Protein AF-X1BFD4-F1 (afdb_monomer_lite)

Organism: NCBI:txid412755

Structure (mmCIF, N/CA/C/O backbone):
data_AF-X1BFD4-F1
#
_entry.id   AF-X1BFD4-F1
#
loop_
_atom_site.group_PDB
_atom_site.id
_atom_site.type_symbol
_atom_site.label_atom_id
_atom_site.label_alt_id
_atom_site.label_comp_id
_atom_site.label_asym_id
_atom_site.label_entity_id
_atom_site.label_seq_id
_atom_site.pdbx_PDB_ins_code
_atom_site.Cartn_x
_atom_site.Cartn_y
_atom_site.Cartn_z
_atom_site.occupancy
_atom_site.B_iso_or_equiv
_atom_site.auth_seq_id
_atom_site.auth_comp_id
_atom_site.auth_asym_id
_atom_site.auth_atom_id
_atom_site.pdbx_PDB_model_num
ATOM 1 N N . MET A 1 1 ? -6.712 10.534 22.206 1.00 83.62 1 MET A N 1
ATOM 2 C CA . MET A 1 1 ? -7.809 10.630 21.207 1.00 83.62 1 MET A CA 1
ATOM 3 C C . MET A 1 1 ? -8.255 9.207 20.891 1.00 83.62 1 MET A C 1
ATOM 5 O O . MET A 1 1 ? -7.412 8.333 21.019 1.00 83.62 1 MET A O 1
ATOM 9 N N . LYS A 1 2 ? -9.523 8.942 20.546 1.00 86.62 2 LYS A N 1
ATOM 10 C CA . LYS A 1 2 ? -10.027 7.572 20.322 1.00 86.62 2 LYS A CA 1
ATOM 11 C C . LYS A 1 2 ? -10.731 7.451 18.972 1.00 86.62 2 LYS A C 1
ATOM 13 O O . LYS A 1 2 ? -11.550 8.309 18.640 1.00 86.62 2 LYS A O 1
ATOM 18 N N . ALA A 1 3 ? -10.421 6.400 18.222 1.00 85.88 3 ALA A N 1
ATOM 19 C CA . ALA A 1 3 ? -11.087 6.056 16.976 1.00 85.88 3 ALA A CA 1
ATOM 20 C C . ALA A 1 3 ? -12.475 5.460 17.249 1.00 85.88 3 ALA A C 1
ATOM 22 O O . ALA A 1 3 ? -12.662 4.669 18.175 1.00 85.88 3 ALA A O 1
ATOM 23 N N . ARG A 1 4 ? -13.469 5.831 16.431 1.00 86.12 4 ARG A N 1
ATOM 24 C CA . ARG A 1 4 ? -14.829 5.264 16.522 1.00 86.12 4 ARG A CA 1
ATOM 25 C C . ARG A 1 4 ? -14.885 3.778 16.165 1.00 86.12 4 ARG A C 1
ATOM 27 O O . ARG A 1 4 ? -15.787 3.085 16.621 1.00 86.12 4 ARG A O 1
ATOM 34 N N . ARG A 1 5 ? -13.946 3.323 15.337 1.00 85.94 5 ARG A N 1
ATOM 35 C CA . ARG A 1 5 ? -13.800 1.943 14.875 1.00 85.94 5 ARG A CA 1
ATOM 36 C C . ARG A 1 5 ? -12.364 1.486 15.072 1.00 85.94 5 ARG A C 1
ATOM 38 O O . ARG A 1 5 ? -11.446 2.306 14.980 1.00 85.94 5 ARG A O 1
ATOM 45 N N . LYS A 1 6 ? -12.167 0.189 15.295 1.00 91.56 6 LYS A N 1
ATOM 46 C CA . LYS A 1 6 ? -10.833 -0.403 15.333 1.00 91.56 6 LYS A CA 1
ATOM 47 C C . LYS A 1 6 ? -10.228 -0.297 13.933 1.00 91.56 6 LYS A C 1
ATOM 49 O O . LYS A 1 6 ? -10.735 -0.911 13.001 1.00 91.56 6 LYS A O 1
ATOM 54 N N . THR A 1 7 ? -9.191 0.516 13.774 1.00 91.00 7 THR A N 1
ATOM 55 C CA . THR A 1 7 ? -8.667 0.915 12.461 1.00 91.00 7 THR A CA 1
ATOM 56 C C . THR A 1 7 ? -7.265 0.361 12.262 1.00 91.00 7 THR A C 1
ATOM 58 O O . THR A 1 7 ? -6.377 0.666 13.048 1.00 91.00 7 THR A O 1
ATOM 61 N N . GLY A 1 8 ? -7.054 -0.437 11.218 1.00 92.00 8 GLY A N 1
ATOM 62 C CA . GLY A 1 8 ? -5.726 -0.894 10.813 1.00 92.00 8 GLY A CA 1
ATOM 63 C C . GLY A 1 8 ? -4.960 0.196 10.067 1.00 92.00 8 GLY A C 1
ATOM 64 O O . GLY A 1 8 ? -5.541 0.912 9.253 1.00 92.00 8 GLY A O 1
ATOM 65 N N . LEU A 1 9 ? -3.661 0.314 10.313 1.00 91.25 9 LEU A N 1
ATOM 66 C CA . LEU A 1 9 ? -2.787 1.229 9.588 1.00 91.25 9 LEU A CA 1
ATOM 67 C C . LEU A 1 9 ? -1.511 0.510 9.167 1.00 91.25 9 LEU A C 1
ATOM 69 O O . LEU A 1 9 ? -0.736 0.081 10.016 1.00 91.25 9 LEU A O 1
ATOM 73 N N . VAL A 1 10 ? -1.271 0.440 7.860 1.00 91.38 10 VAL A N 1
ATOM 74 C CA . VAL A 1 10 ? 0.077 0.224 7.328 1.00 91.38 10 VAL A CA 1
ATOM 75 C C . VAL A 1 10 ? 0.674 1.587 7.014 1.00 91.38 10 VAL A C 1
ATOM 77 O O . VAL A 1 10 ? 0.090 2.366 6.257 1.00 91.38 10 VAL A O 1
ATOM 80 N N . PHE A 1 11 ? 1.845 1.857 7.580 1.00 86.88 11 PHE A N 1
ATOM 81 C CA . PHE A 1 11 ? 2.632 3.052 7.308 1.00 86.88 11 PHE A CA 1
ATOM 82 C C . PHE A 1 11 ? 3.996 2.634 6.758 1.00 86.88 11 PHE A C 1
ATOM 84 O O . PHE A 1 11 ? 4.836 2.122 7.493 1.00 86.88 11 PHE A O 1
ATOM 91 N N . PHE A 1 12 ? 4.207 2.829 5.456 1.00 81.94 12 PHE A N 1
ATOM 92 C CA . PHE A 1 12 ? 5.461 2.487 4.789 1.00 81.94 12 PHE A CA 1
ATOM 93 C C . PHE A 1 12 ? 5.973 3.654 3.930 1.00 81.94 12 PHE A C 1
ATOM 95 O O . PHE A 1 12 ? 5.604 3.785 2.754 1.00 81.94 12 PHE A O 1
ATOM 102 N N . PRO A 1 13 ? 6.830 4.516 4.503 1.00 70.12 13 PRO A N 1
ATOM 103 C CA . PRO A 1 13 ? 7.539 5.533 3.747 1.00 70.12 13 PRO A CA 1
ATOM 104 C C . PRO A 1 13 ? 8.768 4.913 3.061 1.00 70.12 13 PRO A C 1
ATOM 106 O O . PRO A 1 13 ? 9.794 4.666 3.688 1.00 70.12 13 PRO A O 1
ATOM 109 N N . ALA A 1 14 ? 8.674 4.669 1.755 1.00 70.12 14 ALA A N 1
ATOM 110 C CA . ALA A 1 14 ? 9.811 4.245 0.939 1.00 70.12 14 ALA A CA 1
ATOM 111 C C . ALA A 1 14 ? 10.772 5.415 0.659 1.00 70.12 14 ALA A C 1
ATOM 113 O O . ALA A 1 14 ? 10.680 6.061 -0.388 1.00 70.12 14 ALA A O 1
ATOM 114 N N . PHE A 1 15 ? 11.663 5.717 1.607 1.00 63.53 15 PHE A N 1
ATOM 115 C CA . PHE A 1 15 ? 12.671 6.783 1.477 1.00 63.53 15 PHE A CA 1
ATOM 116 C C . PHE A 1 15 ? 13.691 6.515 0.363 1.00 63.53 15 PHE A C 1
ATOM 118 O O . PHE A 1 15 ? 14.225 7.442 -0.237 1.00 63.53 15 PHE A O 1
ATOM 125 N N . ASP A 1 16 ? 13.906 5.242 0.043 1.00 60.62 16 ASP A N 1
ATOM 126 C CA . ASP A 1 16 ? 14.811 4.761 -0.997 1.00 60.62 16 ASP A CA 1
ATOM 127 C C . ASP A 1 16 ? 14.269 4.947 -2.423 1.00 60.62 16 ASP A C 1
ATOM 129 O O . ASP A 1 16 ? 15.019 4.842 -3.397 1.00 60.62 16 ASP A O 1
ATOM 133 N N . TRP A 1 17 ? 12.974 5.238 -2.579 1.00 63.66 17 TRP A N 1
ATOM 134 C CA . TRP A 1 17 ? 12.374 5.423 -3.893 1.00 63.66 17 TRP A CA 1
ATOM 135 C C . TRP A 1 17 ? 12.377 6.895 -4.312 1.00 63.66 17 TRP A C 1
ATOM 137 O O . TRP A 1 17 ? 11.540 7.691 -3.878 1.00 63.66 17 TRP A O 1
ATOM 147 N N . ALA A 1 18 ? 13.283 7.236 -5.231 1.00 62.31 18 ALA A N 1
ATOM 148 C CA . ALA A 1 18 ? 13.336 8.519 -5.922 1.00 62.31 18 ALA A CA 1
ATOM 149 C C . ALA A 1 18 ? 13.410 8.299 -7.439 1.00 62.31 18 ALA A C 1
ATOM 151 O O . ALA A 1 18 ? 14.216 7.510 -7.928 1.00 62.31 18 ALA A O 1
ATOM 152 N N . ILE A 1 19 ? 12.572 9.010 -8.200 1.00 62.75 19 ILE A N 1
ATOM 153 C CA . ILE A 1 19 ? 12.557 8.905 -9.671 1.00 62.75 19 ILE A CA 1
ATOM 154 C C . ILE A 1 19 ? 13.791 9.599 -10.276 1.00 62.75 19 ILE A C 1
ATOM 156 O O . ILE A 1 19 ? 14.414 9.068 -11.192 1.00 62.75 19 ILE A O 1
ATOM 160 N N . SER A 1 20 ? 14.145 10.782 -9.764 1.00 63.50 20 SER A N 1
ATOM 161 C CA . SER A 1 20 ? 15.391 11.505 -10.060 1.00 63.50 20 SER A CA 1
ATOM 162 C C . SER A 1 20 ? 15.624 12.611 -9.022 1.00 63.50 20 SER A C 1
ATOM 164 O O . SER A 1 20 ? 14.673 13.058 -8.385 1.00 63.50 20 SER A O 1
ATOM 166 N N . GLU A 1 21 ? 16.855 13.118 -8.892 1.00 63.31 21 GLU A N 1
ATOM 167 C CA . GLU A 1 21 ? 17.232 14.125 -7.873 1.00 63.31 21 GLU A CA 1
ATOM 168 C C . GLU A 1 21 ? 16.403 15.425 -7.923 1.00 63.31 21 GLU A C 1
ATOM 170 O O . GLU A 1 21 ? 16.146 16.048 -6.899 1.00 63.31 21 GLU A O 1
ATOM 175 N N . THR A 1 22 ? 15.949 15.844 -9.107 1.00 70.00 22 THR A N 1
ATOM 176 C CA . THR A 1 22 ? 15.154 17.073 -9.300 1.00 70.00 22 THR A CA 1
ATOM 177 C C . THR A 1 22 ? 13.643 16.830 -9.368 1.00 70.00 22 THR A C 1
ATOM 179 O O . THR A 1 22 ? 12.875 17.745 -9.677 1.00 70.00 22 THR A O 1
ATOM 182 N N . HIS A 1 23 ? 13.193 15.599 -9.121 1.00 68.31 23 HIS A N 1
ATOM 183 C CA . HIS A 1 23 ? 11.798 15.215 -9.290 1.00 68.31 23 HIS A CA 1
ATOM 184 C C . HIS A 1 23 ? 10.915 15.753 -8.136 1.00 68.31 23 HIS A C 1
ATOM 186 O O . HIS A 1 23 ? 11.324 15.708 -6.979 1.00 68.31 23 HIS A O 1
ATOM 192 N N . PRO A 1 24 ? 9.679 16.240 -8.387 1.00 65.00 24 PRO A N 1
ATOM 193 C CA . PRO A 1 24 ? 8.789 16.788 -7.340 1.00 65.00 24 PRO A CA 1
ATOM 194 C C . PRO A 1 24 ? 8.287 15.750 -6.318 1.00 65.00 24 PRO A C 1
ATOM 196 O O . PRO A 1 24 ? 7.704 16.086 -5.280 1.00 65.00 24 PRO A O 1
ATOM 199 N N . GLU A 1 25 ? 8.474 14.479 -6.642 1.00 63.38 25 GLU A N 1
ATOM 200 C CA . GLU A 1 25 ? 8.221 13.321 -5.797 1.00 63.38 25 GLU A CA 1
ATOM 201 C C . GLU A 1 25 ? 9.577 12.930 -5.180 1.00 63.38 25 GLU A C 1
ATOM 203 O O . GLU A 1 25 ? 10.373 12.234 -5.806 1.00 63.38 25 GLU A O 1
ATOM 208 N N . ARG A 1 26 ? 9.876 13.534 -4.022 1.00 67.50 26 ARG A N 1
ATOM 209 C CA . ARG A 1 26 ? 11.194 13.555 -3.366 1.00 67.50 26 ARG A CA 1
ATOM 210 C C . ARG A 1 26 ? 11.110 13.043 -1.931 1.00 67.50 26 ARG A C 1
ATOM 212 O O . ARG A 1 26 ? 10.027 13.089 -1.335 1.00 67.50 26 ARG A O 1
ATOM 219 N N . GLU A 1 27 ? 12.228 12.578 -1.392 1.00 67.44 27 GLU A N 1
ATOM 220 C CA . GLU A 1 27 ? 12.336 11.990 -0.052 1.00 67.44 27 GLU A CA 1
ATOM 221 C C . GLU A 1 27 ? 11.886 12.965 1.046 1.00 67.44 27 GLU A C 1
ATOM 223 O O . GLU A 1 27 ? 11.164 12.597 1.969 1.00 67.44 27 GLU A O 1
ATOM 228 N N . GLU A 1 28 ? 12.190 14.254 0.902 1.00 67.62 28 GLU A N 1
ATOM 229 C CA . GLU A 1 28 ? 11.881 15.267 1.910 1.00 67.62 28 GLU A CA 1
ATOM 230 C C . GLU A 1 28 ? 10.374 15.399 2.136 1.00 67.62 28 GLU A C 1
ATOM 232 O O . GLU A 1 28 ? 9.931 15.646 3.253 1.00 67.62 28 GLU A O 1
ATOM 237 N N . ARG A 1 29 ? 9.551 15.171 1.101 1.00 65.88 29 ARG A N 1
ATOM 238 C CA . ARG A 1 29 ? 8.086 15.169 1.253 1.00 65.88 29 ARG A CA 1
ATOM 239 C C . ARG A 1 29 ? 7.590 14.009 2.124 1.00 65.88 29 ARG A C 1
ATOM 241 O O . ARG A 1 29 ? 6.544 14.160 2.756 1.00 65.88 29 ARG A O 1
ATOM 248 N N . LEU A 1 30 ? 8.312 12.886 2.168 1.00 65.75 30 LEU A N 1
ATOM 249 C CA . LEU A 1 30 ? 8.006 11.771 3.069 1.00 65.75 30 LEU A CA 1
ATOM 250 C C . LEU A 1 30 ? 8.410 12.073 4.492 1.00 65.75 30 LEU A C 1
ATOM 252 O O . LEU A 1 30 ? 7.623 11.783 5.385 1.00 65.75 30 LEU A O 1
ATOM 256 N N . LEU A 1 31 ? 9.590 12.662 4.689 1.00 69.00 31 LEU A N 1
ATOM 257 C CA . LEU A 1 31 ? 10.076 13.022 6.018 1.00 69.00 31 LEU A CA 1
ATOM 258 C C . LEU A 1 31 ? 9.080 13.958 6.705 1.00 69.00 31 LEU A C 1
ATOM 260 O O . LEU A 1 31 ? 8.621 13.644 7.794 1.00 69.00 31 LEU A O 1
ATOM 264 N N . TYR A 1 32 ? 8.576 14.978 5.998 1.00 69.75 32 TYR A N 1
ATOM 265 C CA . TYR A 1 32 ? 7.495 15.819 6.530 1.00 69.75 32 TYR A CA 1
ATOM 266 C C . TYR A 1 32 ? 6.232 15.029 6.899 1.00 69.75 32 TYR A C 1
ATOM 268 O O . TYR A 1 32 ? 5.551 15.386 7.855 1.00 69.75 32 TYR A O 1
ATOM 276 N N . THR A 1 33 ? 5.911 13.958 6.163 1.00 68.62 33 THR A N 1
ATOM 277 C CA . THR A 1 33 ? 4.742 13.112 6.463 1.00 68.62 33 THR A CA 1
ATOM 278 C C . THR A 1 33 ? 4.934 12.192 7.627 1.00 68.62 33 THR A C 1
ATOM 280 O O . THR A 1 33 ? 4.023 12.034 8.436 1.00 68.62 33 THR A O 1
ATOM 283 N N . GLN A 1 34 ? 6.118 11.633 7.753 1.00 76.94 34 GLN A N 1
ATOM 284 C CA . GLN A 1 34 ? 6.481 10.881 8.924 1.00 76.94 34 GLN A CA 1
ATOM 285 C C . GLN A 1 34 ? 6.480 11.777 10.163 1.00 76.94 34 GLN A C 1
ATOM 287 O O . GLN A 1 34 ? 5.748 11.483 11.106 1.00 76.94 34 GLN A O 1
ATOM 292 N N . ASP A 1 35 ? 7.195 12.899 10.115 1.00 77.06 35 ASP A N 1
ATOM 293 C CA . ASP A 1 35 ? 7.305 13.841 11.227 1.00 77.06 35 ASP A CA 1
ATOM 294 C C . ASP A 1 35 ? 5.926 14.308 11.684 1.00 77.06 35 ASP A C 1
ATOM 296 O O . ASP A 1 35 ? 5.595 14.191 12.855 1.00 77.06 35 ASP A O 1
ATOM 300 N N . GLN A 1 36 ? 5.056 14.722 10.763 1.00 74.19 36 GLN A N 1
ATOM 301 C CA . GLN A 1 36 ? 3.718 15.183 11.132 1.00 74.19 36 GLN A CA 1
ATOM 302 C C . GLN A 1 36 ? 2.795 14.060 11.632 1.00 74.19 36 GLN A C 1
ATOM 304 O O . GLN A 1 36 ? 1.951 14.321 12.485 1.00 74.19 36 GLN A O 1
ATOM 309 N N . VAL A 1 37 ? 2.927 12.817 11.148 1.00 78.19 37 VAL A N 1
ATOM 310 C CA . VAL A 1 37 ? 2.184 11.665 11.704 1.00 78.19 37 VAL A CA 1
ATOM 311 C C . VAL A 1 37 ? 2.588 11.413 13.159 1.00 78.19 37 VAL A C 1
ATOM 313 O O . VAL A 1 37 ? 1.712 11.166 13.996 1.00 78.19 37 VAL A O 1
ATOM 316 N N . PHE A 1 38 ? 3.885 11.520 13.461 1.00 81.19 38 PHE A N 1
ATOM 317 C CA . PHE A 1 38 ? 4.418 11.385 14.816 1.00 81.19 38 PHE A CA 1
ATOM 318 C C . PHE A 1 38 ? 4.048 12.579 15.707 1.00 81.19 38 PHE A C 1
ATOM 320 O O . PHE A 1 38 ? 3.507 12.382 16.792 1.00 81.19 38 PHE A O 1
ATOM 327 N N . GLU A 1 39 ? 4.269 13.812 15.251 1.00 83.00 39 GLU A N 1
ATOM 328 C CA . GLU A 1 39 ? 4.001 15.041 16.012 1.00 83.00 39 GLU A CA 1
ATOM 329 C C . GLU A 1 39 ? 2.516 15.212 16.359 1.00 83.00 39 GLU A C 1
ATOM 331 O O . GLU A 1 39 ? 2.175 15.655 17.455 1.00 83.00 39 GLU A O 1
ATOM 336 N N . GLU A 1 40 ? 1.610 14.828 15.456 1.00 81.12 40 GLU A N 1
ATOM 337 C CA . GLU A 1 40 ? 0.163 14.893 15.694 1.00 81.12 40 GLU A CA 1
ATOM 338 C C . GLU A 1 40 ? -0.367 13.757 16.585 1.00 81.12 40 GLU A C 1
ATOM 340 O O . GLU A 1 40 ? -1.573 13.739 16.885 1.00 81.12 40 GLU A O 1
ATOM 345 N N . GLY A 1 41 ? 0.499 12.814 16.983 1.00 83.88 41 GLY A N 1
ATOM 346 C CA . GLY A 1 41 ? 0.160 11.650 17.801 1.00 83.88 41 GLY A CA 1
ATOM 347 C C . GLY A 1 41 ? -0.863 10.742 17.124 1.00 83.88 41 GLY A C 1
ATOM 348 O O . GLY A 1 41 ? -1.779 10.244 17.780 1.00 83.88 41 GLY A O 1
ATOM 349 N N . ILE A 1 42 ? -0.784 10.583 15.795 1.00 83.69 42 ILE A N 1
ATOM 350 C CA . ILE A 1 42 ? -1.739 9.745 15.051 1.00 83.69 42 ILE A CA 1
ATOM 351 C C . ILE A 1 42 ? -1.608 8.286 15.488 1.00 83.69 42 ILE A C 1
ATOM 353 O O . ILE A 1 42 ? -2.625 7.626 15.690 1.00 83.69 42 ILE A O 1
ATOM 357 N N . LEU A 1 43 ? -0.375 7.812 15.681 1.00 84.88 43 LEU A N 1
ATOM 358 C CA . LEU A 1 43 ? -0.102 6.443 16.127 1.00 84.88 43 LEU A CA 1
ATOM 359 C C . LEU A 1 43 ? -0.593 6.181 17.564 1.00 84.88 43 LEU A C 1
ATOM 361 O O . LEU A 1 43 ? -0.930 5.053 17.905 1.00 84.88 43 LEU A O 1
ATOM 365 N N . ASP A 1 44 ? -0.760 7.236 18.368 1.00 88.56 44 ASP A N 1
ATOM 366 C CA . ASP A 1 44 ? -1.253 7.162 19.750 1.00 88.56 44 ASP A CA 1
ATOM 367 C C . ASP A 1 44 ? -2.793 7.187 19.862 1.00 88.56 44 ASP A C 1
ATOM 369 O O . ASP A 1 44 ? -3.354 7.261 20.964 1.00 88.56 44 ASP A O 1
ATOM 373 N N . ILE A 1 45 ? -3.523 7.182 18.740 1.00 88.88 45 ILE A N 1
ATOM 374 C CA . ILE A 1 45 ? -4.990 7.158 18.754 1.00 88.88 45 ILE A CA 1
ATOM 375 C C . ILE A 1 45 ? -5.473 5.795 19.273 1.00 88.88 45 ILE A C 1
ATOM 377 O O . ILE A 1 45 ? -5.260 4.755 18.654 1.00 88.88 45 ILE A O 1
ATOM 381 N N . GLU A 1 46 ? -6.215 5.796 20.383 1.00 91.12 46 GLU A N 1
ATOM 382 C CA . GLU A 1 46 ? -6.809 4.581 20.946 1.00 91.12 46 GLU A CA 1
ATOM 383 C C . GLU A 1 46 ? -7.756 3.933 19.922 1.00 91.12 46 GLU A C 1
ATOM 385 O O . GLU A 1 46 ? -8.684 4.578 19.432 1.00 91.12 46 GLU A O 1
ATOM 390 N N . GLY A 1 47 ? -7.541 2.653 19.614 1.00 89.81 47 GLY A N 1
ATOM 391 C CA . GLY A 1 47 ? -8.294 1.926 18.586 1.00 89.81 47 GLY A CA 1
ATOM 392 C C . GLY A 1 47 ? -7.609 1.885 17.217 1.00 89.81 47 GLY A C 1
ATOM 393 O O . GLY A 1 47 ? -8.100 1.179 16.338 1.00 89.81 47 GLY A O 1
ATOM 394 N N . LEU A 1 48 ? -6.479 2.573 17.037 1.00 91.75 48 LEU A N 1
ATOM 395 C CA . LEU A 1 48 ? -5.585 2.338 15.908 1.00 91.75 48 LEU A CA 1
ATOM 396 C C . LEU A 1 48 ? -4.749 1.072 16.154 1.00 91.75 48 LEU A C 1
ATOM 398 O O . LEU A 1 48 ? -4.316 0.806 17.274 1.00 91.75 48 LEU A O 1
ATOM 402 N N . VAL A 1 49 ? -4.544 0.281 15.106 1.00 93.81 49 VAL A N 1
ATOM 403 C CA . VAL A 1 49 ? -3.707 -0.919 15.116 1.00 93.81 49 VAL A CA 1
ATOM 404 C C . VAL A 1 49 ? -2.690 -0.799 13.998 1.00 93.81 49 VAL A C 1
ATOM 406 O O . VAL A 1 49 ? -3.047 -0.852 12.823 1.00 93.81 49 VAL A O 1
ATOM 409 N N . GLU A 1 50 ? -1.425 -0.651 14.366 1.00 93.75 50 GLU A N 1
ATOM 410 C CA . GLU A 1 50 ? -0.328 -0.674 13.406 1.00 93.75 50 GLU A CA 1
ATOM 411 C C . GLU A 1 50 ? -0.125 -2.094 12.866 1.00 93.75 50 GLU A C 1
ATOM 413 O O . GLU A 1 50 ? -0.122 -3.077 13.612 1.00 93.75 50 GLU A O 1
ATOM 418 N N . LEU A 1 51 ? 0.017 -2.195 11.549 1.00 93.94 51 LEU A N 1
ATOM 419 C CA . LEU A 1 51 ? 0.222 -3.436 10.820 1.00 93.94 51 LEU A CA 1
ATOM 420 C C . LEU A 1 51 ? 1.550 -3.348 10.067 1.00 93.94 51 LEU A C 1
ATOM 422 O O . LEU A 1 51 ? 1.832 -2.355 9.396 1.00 93.94 51 LEU A O 1
ATOM 426 N N . ASN A 1 52 ? 2.351 -4.409 10.150 1.00 92.31 52 ASN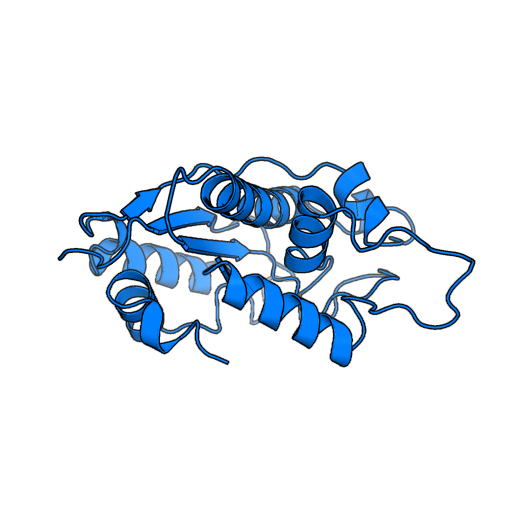 A N 1
ATOM 427 C CA . ASN A 1 52 ? 3.569 -4.517 9.354 1.00 92.31 52 ASN A CA 1
ATOM 428 C C . ASN A 1 52 ? 3.204 -4.961 7.934 1.00 92.31 52 ASN A C 1
ATOM 430 O O . ASN A 1 52 ? 2.504 -5.967 7.809 1.00 92.31 52 ASN A O 1
ATOM 434 N N . PRO A 1 53 ? 3.662 -4.258 6.882 1.00 91.75 53 PRO A N 1
ATOM 435 C CA . PRO A 1 53 ? 3.384 -4.668 5.516 1.00 91.75 53 PRO A CA 1
ATOM 436 C C . PRO A 1 53 ? 4.040 -6.018 5.223 1.00 91.75 53 PRO A C 1
ATOM 438 O O . PRO A 1 53 ? 5.201 -6.246 5.563 1.00 91.75 53 PRO A O 1
ATOM 441 N N . ASP A 1 54 ? 3.299 -6.893 4.556 1.00 91.00 54 ASP A N 1
ATOM 442 C CA . ASP A 1 54 ? 3.873 -8.054 3.887 1.00 91.00 54 ASP A CA 1
ATOM 443 C C . ASP A 1 54 ? 4.443 -7.643 2.517 1.00 91.00 54 ASP A C 1
ATOM 445 O O . ASP A 1 54 ? 4.240 -6.520 2.049 1.00 91.00 54 ASP A O 1
ATOM 449 N N . LEU A 1 55 ? 5.150 -8.551 1.849 1.00 92.25 55 LEU A N 1
ATOM 450 C CA . LEU A 1 55 ? 5.608 -8.356 0.478 1.00 92.25 55 LEU A CA 1
ATOM 451 C C . LEU A 1 55 ? 4.585 -8.904 -0.518 1.00 92.25 55 LEU A C 1
ATOM 453 O O . LEU A 1 55 ? 4.082 -10.024 -0.398 1.00 92.25 55 LEU A O 1
ATOM 457 N N . ALA A 1 56 ? 4.299 -8.124 -1.559 1.00 94.31 56 ALA A N 1
ATOM 458 C CA . ALA A 1 56 ? 3.735 -8.692 -2.775 1.00 94.31 56 ALA A CA 1
ATOM 459 C C . ALA A 1 56 ? 4.809 -9.505 -3.510 1.00 94.31 56 ALA A C 1
ATOM 461 O O . ALA A 1 56 ? 5.990 -9.159 -3.510 1.00 94.31 56 ALA A O 1
ATOM 462 N N . THR A 1 57 ? 4.396 -10.577 -4.174 1.00 95.12 57 THR A N 1
ATOM 463 C CA . THR A 1 57 ? 5.272 -11.393 -5.016 1.00 95.12 57 THR A CA 1
ATOM 464 C C . THR A 1 57 ? 5.179 -10.965 -6.479 1.00 95.12 57 THR A C 1
ATOM 466 O O . THR A 1 57 ? 4.188 -10.371 -6.909 1.00 95.12 57 THR A O 1
ATOM 469 N N . THR A 1 58 ? 6.170 -11.340 -7.295 1.00 94.88 58 THR A N 1
ATOM 470 C CA . THR A 1 58 ? 6.108 -11.159 -8.757 1.00 94.88 58 THR A CA 1
ATOM 471 C C . THR A 1 58 ? 4.821 -11.738 -9.350 1.00 94.88 58 THR A C 1
ATOM 473 O O . THR A 1 58 ? 4.179 -11.091 -10.172 1.00 94.88 58 THR A O 1
ATOM 476 N N . LYS A 1 59 ? 4.370 -12.904 -8.865 1.00 91.94 59 LYS A N 1
ATOM 477 C CA . LYS A 1 59 ? 3.128 -13.541 -9.331 1.00 91.94 59 LYS A CA 1
ATOM 478 C C . LYS A 1 59 ? 1.891 -12.692 -9.052 1.00 91.94 59 LYS A C 1
ATOM 480 O O . LYS A 1 59 ? 0.953 -12.703 -9.847 1.00 91.94 59 LYS A O 1
ATOM 485 N N . ASP A 1 60 ? 1.875 -11.967 -7.938 1.00 92.25 60 ASP A N 1
ATOM 486 C CA . ASP A 1 60 ? 0.760 -11.085 -7.581 1.00 92.25 60 ASP A CA 1
ATOM 487 C C . ASP A 1 60 ? 0.677 -9.914 -8.557 1.00 92.25 60 ASP A C 1
ATOM 489 O O . ASP A 1 60 ? -0.405 -9.568 -9.030 1.00 92.25 60 ASP A O 1
ATOM 493 N N . VAL A 1 6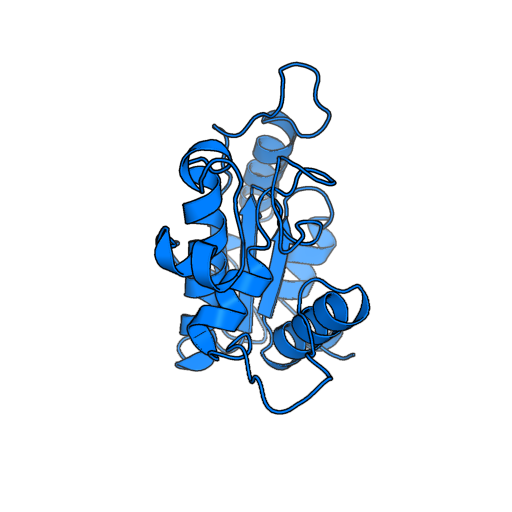1 ? 1.836 -9.376 -8.941 1.00 92.06 61 VAL A N 1
ATOM 494 C CA . VAL A 1 61 ? 1.943 -8.318 -9.946 1.00 92.06 61 VAL A CA 1
ATOM 495 C C . VAL A 1 61 ? 1.538 -8.827 -11.329 1.00 92.06 61 VAL A C 1
ATOM 497 O O . VAL A 1 61 ? 0.740 -8.178 -11.998 1.00 92.06 61 VAL A O 1
ATOM 500 N N . GLU A 1 62 ? 2.019 -9.996 -11.755 1.00 91.25 62 GLU A N 1
ATOM 501 C CA . GLU A 1 62 ? 1.755 -10.566 -13.088 1.00 91.25 62 GLU A CA 1
ATOM 502 C C . GLU A 1 62 ? 0.280 -10.915 -13.335 1.00 91.25 62 GLU A C 1
ATOM 504 O O . GLU A 1 62 ? -0.195 -10.881 -14.474 1.00 91.25 62 GLU A O 1
ATOM 509 N N . ARG A 1 63 ? -0.489 -11.206 -12.278 1.00 87.44 63 ARG A N 1
ATOM 510 C CA . ARG A 1 63 ? -1.951 -11.380 -12.387 1.00 87.44 63 ARG A CA 1
ATOM 511 C C . ARG A 1 63 ? -2.643 -10.102 -12.866 1.00 87.44 63 ARG A C 1
ATOM 513 O O . ARG A 1 63 ? -3.662 -10.156 -13.567 1.00 87.44 63 ARG A O 1
ATOM 520 N N . VAL A 1 64 ? -2.064 -8.951 -12.533 1.00 86.19 64 VAL A N 1
ATOM 521 C CA . VAL A 1 64 ? -2.631 -7.624 -12.774 1.00 86.19 64 VAL A CA 1
ATOM 522 C C . VAL A 1 64 ? -1.937 -6.893 -13.918 1.00 86.19 64 VAL A C 1
ATOM 524 O O . VAL A 1 64 ? -2.604 -6.163 -14.647 1.00 86.19 64 VAL A O 1
ATOM 527 N N . HIS A 1 65 ? -0.639 -7.091 -14.129 1.00 87.50 65 HIS A N 1
ATOM 528 C CA . HIS A 1 65 ? 0.173 -6.322 -15.065 1.00 87.50 65 HIS A CA 1
ATOM 529 C C . HIS A 1 65 ? 0.962 -7.206 -16.031 1.00 87.50 65 HIS A C 1
ATOM 531 O O . HIS A 1 65 ? 1.528 -8.229 -15.667 1.00 87.50 65 HIS A O 1
ATOM 537 N N . PHE A 1 66 ? 1.044 -6.750 -17.277 1.00 89.56 66 PHE A N 1
ATOM 538 C CA . PHE A 1 66 ? 2.002 -7.210 -18.271 1.00 89.56 66 PHE A CA 1
ATOM 539 C C . PHE A 1 66 ? 3.159 -6.211 -18.310 1.00 89.56 66 PHE A C 1
ATOM 541 O O . PHE A 1 66 ? 3.076 -5.175 -18.977 1.00 89.56 66 PHE A O 1
ATOM 548 N N . CYS A 1 67 ? 4.217 -6.503 -17.561 1.00 91.75 67 CYS A N 1
ATOM 549 C CA . CYS A 1 67 ? 5.413 -5.671 -17.496 1.00 91.75 67 CYS A CA 1
ATOM 550 C C . CYS A 1 67 ? 6.375 -6.012 -18.638 1.00 91.75 67 CYS A C 1
ATOM 552 O O . CYS A 1 67 ? 6.663 -7.181 -18.885 1.00 91.75 67 CYS A O 1
ATOM 554 N N . VAL A 1 68 ? 6.882 -4.993 -19.329 1.00 91.19 68 VAL A N 1
ATOM 555 C CA . VAL A 1 68 ? 7.812 -5.137 -20.454 1.00 91.19 68 VAL A CA 1
ATOM 556 C C . VAL A 1 68 ? 9.084 -4.340 -20.144 1.00 91.19 68 VAL A C 1
ATOM 558 O O . VAL A 1 68 ? 8.974 -3.137 -19.906 1.00 91.19 68 VAL A O 1
ATOM 561 N N . PRO A 1 69 ? 10.286 -4.955 -20.174 1.00 92.12 69 PRO A N 1
ATOM 562 C CA . PRO A 1 69 ? 10.584 -6.329 -20.613 1.00 92.12 69 PRO A CA 1
ATOM 563 C C . PRO A 1 69 ? 10.317 -7.433 -19.570 1.00 92.12 69 PRO A C 1
ATOM 565 O O . PRO A 1 69 ? 10.394 -8.607 -19.912 1.00 92.12 69 PRO A O 1
ATOM 568 N N . GLY A 1 70 ? 10.008 -7.075 -18.327 1.00 93.19 70 GLY A N 1
ATOM 569 C CA . GLY A 1 70 ? 9.710 -8.000 -17.232 1.00 93.19 70 GLY A CA 1
ATOM 570 C C . GLY A 1 70 ? 9.386 -7.215 -15.965 1.00 93.19 70 GLY A C 1
ATOM 571 O O . GLY A 1 70 ? 9.584 -5.999 -15.943 1.00 93.19 70 GLY A O 1
ATOM 572 N N . VAL A 1 71 ? 8.872 -7.869 -14.924 1.00 93.75 71 VAL A N 1
ATOM 573 C CA . VAL A 1 71 ? 8.469 -7.185 -13.682 1.00 93.75 71 VAL A CA 1
ATOM 574 C C . VAL A 1 71 ? 9.679 -6.567 -12.984 1.00 93.75 71 VAL A C 1
ATOM 576 O O . VAL A 1 71 ? 9.647 -5.404 -12.596 1.00 93.75 71 VAL A O 1
ATOM 579 N N . GLU A 1 72 ? 10.785 -7.297 -12.920 1.00 91.94 72 GLU A N 1
ATOM 580 C CA . GLU A 1 72 ? 12.036 -6.886 -12.278 1.00 91.94 72 GLU A CA 1
ATOM 581 C C . GLU A 1 72 ? 12.672 -5.666 -12.956 1.00 91.94 72 GLU A C 1
ATOM 583 O O . GLU A 1 72 ? 13.438 -4.938 -12.336 1.00 91.94 72 GLU A O 1
ATOM 588 N N . ALA A 1 73 ? 12.346 -5.423 -14.229 1.00 90.50 73 ALA A N 1
ATOM 589 C CA . ALA A 1 73 ? 12.852 -4.274 -14.972 1.00 90.50 73 ALA A CA 1
ATOM 590 C C . ALA A 1 73 ? 12.096 -2.972 -14.663 1.00 90.50 73 ALA A C 1
ATOM 592 O O . ALA A 1 73 ? 12.590 -1.892 -14.984 1.00 90.50 73 ALA A O 1
ATOM 593 N N . VAL A 1 74 ? 10.892 -3.058 -14.086 1.00 90.31 74 VAL A N 1
ATOM 594 C CA . VAL A 1 74 ? 10.032 -1.893 -13.822 1.00 90.31 74 VAL A CA 1
ATOM 595 C C . VAL A 1 74 ? 9.618 -1.760 -12.357 1.00 90.31 74 VAL A C 1
ATOM 597 O O . VAL A 1 74 ? 9.049 -0.733 -12.000 1.00 90.31 74 VAL A O 1
ATOM 600 N N . LEU A 1 75 ? 9.899 -2.734 -11.491 1.00 91.88 75 LEU A N 1
ATOM 601 C CA . LEU A 1 75 ? 9.624 -2.654 -10.054 1.00 91.88 75 LEU A CA 1
ATOM 602 C C . LEU A 1 75 ? 10.913 -2.632 -9.232 1.00 91.88 75 LEU A C 1
ATOM 604 O O . LEU A 1 75 ? 11.902 -3.277 -9.559 1.00 91.88 75 LEU A O 1
ATOM 608 N N . THR A 1 76 ? 10.835 -1.925 -8.109 1.00 91.44 76 THR A N 1
ATOM 609 C CA . THR A 1 76 ? 11.802 -1.959 -7.002 1.00 91.44 76 THR A CA 1
ATOM 610 C C . THR A 1 76 ? 11.183 -2.672 -5.801 1.00 91.44 76 THR A C 1
ATOM 612 O O . THR A 1 76 ? 9.972 -2.903 -5.776 1.00 91.44 76 THR A O 1
ATOM 615 N N . GLU A 1 77 ? 11.983 -2.961 -4.774 1.00 90.81 77 GLU A N 1
ATOM 616 C CA . GLU A 1 77 ? 11.499 -3.514 -3.501 1.00 90.81 77 GLU A CA 1
ATOM 617 C C . GLU A 1 77 ? 10.358 -2.677 -2.901 1.00 90.81 77 GLU A C 1
ATOM 619 O O . GLU A 1 77 ? 9.320 -3.214 -2.516 1.00 90.81 77 GLU A O 1
ATOM 624 N N . SER A 1 78 ? 10.474 -1.349 -2.967 1.00 90.38 78 SER A N 1
ATOM 625 C CA . SER A 1 78 ? 9.451 -0.405 -2.514 1.00 90.38 78 SER A CA 1
ATOM 626 C C . SER A 1 78 ? 8.078 -0.633 -3.163 1.00 90.38 78 SER A C 1
ATOM 628 O O . SER A 1 78 ? 7.051 -0.467 -2.511 1.00 90.38 78 SER A O 1
ATOM 630 N N . HIS A 1 79 ? 8.029 -1.042 -4.437 1.00 92.00 79 HIS A N 1
ATOM 631 C CA . HIS A 1 79 ? 6.763 -1.349 -5.115 1.00 92.00 79 HIS A CA 1
ATOM 632 C C . HIS A 1 79 ? 6.109 -2.614 -4.552 1.00 92.00 79 HIS A C 1
ATOM 634 O O . HIS A 1 79 ? 4.888 -2.653 -4.387 1.00 92.00 79 HIS A O 1
ATOM 640 N N . TYR A 1 80 ? 6.912 -3.633 -4.239 1.00 94.19 80 TYR A N 1
ATOM 641 C CA . TYR A 1 80 ? 6.422 -4.868 -3.632 1.00 94.19 80 TYR A CA 1
ATOM 642 C C . TYR A 1 80 ? 5.913 -4.634 -2.212 1.00 94.19 80 TYR A C 1
ATOM 644 O O . TYR A 1 80 ? 4.859 -5.163 -1.860 1.00 94.19 80 TYR A O 1
ATOM 652 N N . ILE A 1 81 ? 6.607 -3.805 -1.428 1.00 93.25 81 ILE A N 1
ATOM 653 C CA . ILE A 1 81 ? 6.166 -3.441 -0.078 1.00 93.25 81 ILE A CA 1
ATOM 654 C C . ILE A 1 81 ? 4.899 -2.582 -0.134 1.00 93.25 81 ILE A C 1
ATOM 656 O O . ILE A 1 81 ? 3.973 -2.817 0.633 1.00 93.25 81 ILE A O 1
ATOM 660 N N . ALA A 1 82 ? 4.797 -1.626 -1.063 1.00 91.06 82 ALA A N 1
ATOM 661 C CA . ALA A 1 82 ? 3.592 -0.808 -1.201 1.00 91.06 82 ALA A CA 1
ATOM 662 C C . ALA A 1 82 ? 2.354 -1.657 -1.541 1.00 91.06 82 ALA A C 1
ATOM 664 O O . ALA A 1 82 ?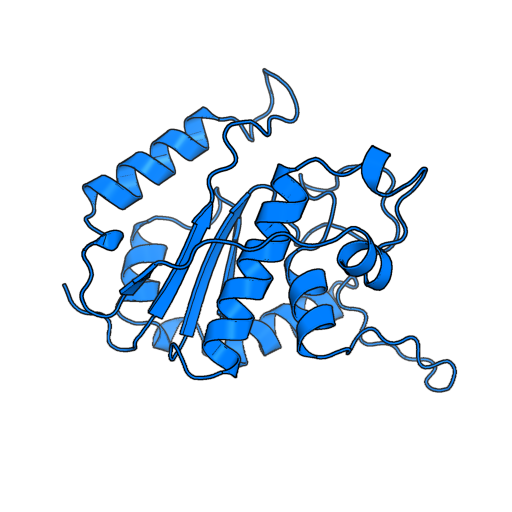 1.313 -1.524 -0.895 1.00 91.06 82 ALA A O 1
ATOM 665 N N . ALA A 1 83 ? 2.477 -2.570 -2.510 1.00 93.19 83 ALA A N 1
ATOM 666 C CA . ALA A 1 83 ? 1.409 -3.502 -2.866 1.00 93.19 83 ALA A CA 1
ATOM 667 C C . ALA A 1 83 ? 1.066 -4.468 -1.726 1.00 93.19 83 ALA A C 1
ATOM 669 O O . ALA A 1 83 ? -0.110 -4.686 -1.427 1.00 93.19 83 ALA A O 1
ATOM 670 N N . GLY A 1 84 ? 2.080 -5.026 -1.067 1.00 94.25 84 GLY A N 1
ATOM 671 C CA . GLY A 1 84 ? 1.874 -5.930 0.055 1.00 94.25 84 GLY A CA 1
ATOM 672 C C . GLY A 1 84 ? 1.298 -5.227 1.287 1.00 94.25 84 GLY A C 1
ATOM 673 O O . GLY A 1 84 ? 0.450 -5.795 1.961 1.00 94.25 84 GLY A O 1
ATOM 674 N N . GLY A 1 85 ? 1.611 -3.949 1.502 1.00 93.12 85 GLY A N 1
ATOM 675 C CA . GLY A 1 85 ? 0.980 -3.112 2.516 1.00 93.12 85 GLY A CA 1
ATOM 676 C C . GLY A 1 85 ? -0.521 -2.937 2.293 1.00 93.12 85 GLY A C 1
ATOM 677 O O . GLY A 1 85 ? -1.299 -3.080 3.232 1.00 93.12 85 GLY A O 1
ATOM 678 N N . CYS A 1 86 ? -0.958 -2.701 1.051 1.00 91.12 86 CYS A N 1
ATOM 679 C CA . CYS A 1 86 ? -2.387 -2.695 0.720 1.00 91.12 86 CYS A CA 1
ATOM 680 C C . CYS A 1 86 ? -3.040 -4.054 1.023 1.00 91.12 86 CYS A C 1
ATOM 682 O O . CYS A 1 86 ? -4.081 -4.099 1.677 1.00 91.12 86 CYS A O 1
ATOM 684 N N . LYS A 1 87 ? -2.387 -5.151 0.616 1.00 92.25 87 LYS A N 1
ATOM 685 C CA . LYS A 1 87 ? -2.826 -6.531 0.881 1.00 92.25 87 LYS A CA 1
ATOM 686 C C . LYS A 1 87 ? -3.006 -6.793 2.381 1.00 92.25 87 LYS A C 1
ATOM 688 O O . LYS A 1 87 ? -4.076 -7.212 2.796 1.00 92.25 87 LYS A O 1
ATOM 693 N N . THR A 1 88 ? -2.019 -6.441 3.206 1.00 94.25 88 THR A N 1
ATOM 694 C CA . THR A 1 88 ? -2.066 -6.621 4.666 1.00 94.25 88 THR A CA 1
ATOM 695 C C . THR A 1 88 ? -3.253 -5.908 5.312 1.00 94.25 88 THR A C 1
ATOM 697 O O . THR A 1 88 ? -3.909 -6.469 6.190 1.00 94.25 88 THR A O 1
ATOM 700 N N . VAL A 1 89 ? -3.544 -4.665 4.908 1.00 91.75 89 VAL A N 1
ATOM 701 C CA . VAL A 1 89 ? -4.694 -3.933 5.463 1.00 91.75 89 VAL A CA 1
ATOM 702 C C . VAL A 1 89 ? -6.004 -4.592 5.030 1.00 91.75 89 VAL A C 1
ATOM 704 O O . VAL A 1 89 ? -6.906 -4.741 5.855 1.00 91.75 89 VAL A O 1
ATOM 707 N N . ALA A 1 90 ? -6.106 -5.008 3.765 1.00 89.56 90 ALA A N 1
ATOM 708 C CA . ALA A 1 90 ? -7.292 -5.686 3.254 1.00 89.56 90 ALA A CA 1
ATOM 709 C C . ALA A 1 90 ? -7.554 -7.012 3.970 1.00 89.56 90 ALA A C 1
ATOM 711 O O . ALA A 1 90 ? -8.658 -7.215 4.466 1.00 89.56 90 ALA A O 1
ATOM 712 N N . GLU A 1 91 ? -6.534 -7.857 4.106 1.00 91.50 91 GLU A N 1
ATOM 713 C CA . GLU A 1 91 ? -6.605 -9.120 4.841 1.00 91.50 91 GLU A CA 1
ATOM 714 C C . GLU A 1 91 ? -7.084 -8.886 6.282 1.00 91.50 91 GLU A C 1
ATOM 716 O O . GLU A 1 91 ? -8.031 -9.520 6.744 1.00 91.50 91 GLU A O 1
ATOM 721 N N . ALA A 1 92 ? -6.513 -7.899 6.983 1.00 92.94 92 ALA A N 1
ATOM 722 C CA . ALA A 1 92 ? -6.907 -7.587 8.355 1.00 92.94 92 ALA A CA 1
ATOM 723 C C . ALA A 1 92 ? -8.381 -7.156 8.486 1.00 92.94 92 ALA A C 1
ATOM 725 O O . ALA A 1 92 ? -9.023 -7.475 9.492 1.00 92.94 92 ALA A O 1
ATOM 726 N N . VAL A 1 93 ? -8.919 -6.441 7.495 1.00 89.31 93 VAL A N 1
ATOM 727 C CA . VAL A 1 93 ? -10.343 -6.076 7.442 1.00 89.31 93 VAL A CA 1
ATOM 728 C C . VAL A 1 93 ? -11.212 -7.291 7.120 1.00 89.31 93 VAL A C 1
ATOM 730 O O . VAL A 1 93 ? -12.188 -7.546 7.823 1.00 89.31 93 VAL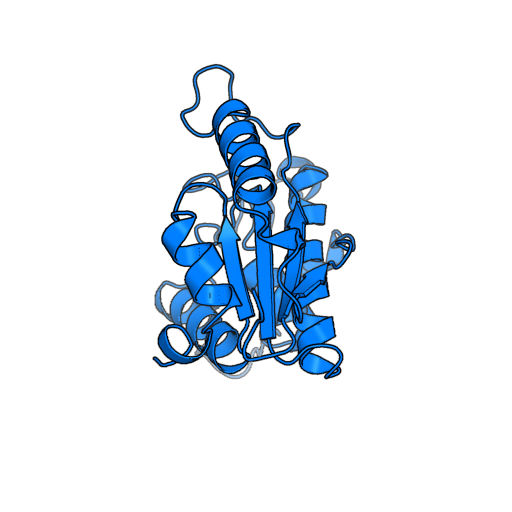 A O 1
ATOM 733 N N . LEU A 1 94 ? -10.858 -8.060 6.089 1.00 85.94 94 LEU A N 1
ATOM 734 C CA . LEU A 1 94 ? -11.639 -9.212 5.626 1.00 85.94 94 LEU A CA 1
ATOM 735 C C . LEU A 1 94 ? -11.717 -10.324 6.677 1.00 85.94 94 LEU A C 1
ATOM 737 O O . LEU A 1 94 ? -12.746 -10.985 6.809 1.00 85.94 94 LEU A O 1
ATOM 741 N N . GLU A 1 95 ? -10.666 -10.493 7.474 1.00 91.88 95 GLU A N 1
ATOM 742 C CA . GLU A 1 95 ? -10.632 -11.433 8.596 1.00 91.88 95 GLU A CA 1
ATOM 743 C C . GLU A 1 95 ? -11.291 -10.890 9.878 1.00 91.88 95 GLU A C 1
ATOM 745 O O . GLU A 1 95 ? -11.347 -11.588 10.892 1.00 91.88 95 GLU A O 1
ATOM 750 N N . GLY A 1 96 ? -11.769 -9.641 9.876 1.00 90.62 96 GLY A N 1
ATOM 751 C CA . GLY A 1 96 ? -12.390 -9.002 11.039 1.00 90.62 96 GLY A CA 1
ATOM 752 C C . GLY A 1 96 ? -11.415 -8.688 12.181 1.00 90.62 96 GLY A C 1
ATOM 753 O O . GLY A 1 96 ? -11.837 -8.493 13.324 1.00 90.62 96 GLY A O 1
ATOM 754 N N . LYS A 1 97 ? -10.102 -8.635 11.912 1.00 93.88 97 LYS A N 1
ATOM 755 C CA . LYS A 1 97 ? -9.088 -8.217 12.901 1.00 93.88 97 LYS A CA 1
ATOM 756 C C . LYS A 1 97 ? -9.211 -6.726 13.221 1.00 93.88 97 LYS A C 1
ATOM 758 O O . LYS A 1 97 ? -8.932 -6.322 14.358 1.00 93.88 97 LYS A O 1
ATOM 763 N N . VAL A 1 98 ? -9.625 -5.930 12.236 1.00 92.94 98 VAL A N 1
ATOM 764 C CA . VAL A 1 98 ? -9.955 -4.500 12.321 1.00 92.94 98 VAL A CA 1
ATOM 765 C C . VAL A 1 98 ? -11.260 -4.239 11.562 1.00 92.94 98 VAL A C 1
ATOM 767 O O . VAL A 1 98 ? -11.618 -4.997 10.668 1.00 92.94 98 VAL A O 1
ATOM 770 N N . ASP A 1 99 ? -11.975 -3.171 11.908 1.00 88.62 99 ASP A N 1
ATOM 771 C CA . ASP A 1 99 ? -13.259 -2.824 11.281 1.00 88.62 99 ASP A CA 1
ATOM 772 C C . ASP A 1 99 ? -13.080 -2.052 9.959 1.00 88.62 99 ASP A C 1
ATOM 774 O O . ASP A 1 99 ? -13.996 -1.962 9.144 1.00 88.62 99 ASP A O 1
ATOM 778 N N . CYS A 1 100 ? -11.933 -1.389 9.803 1.00 86.19 100 CYS A N 1
ATOM 779 C CA . CYS A 1 100 ? -11.534 -0.617 8.628 1.00 86.19 100 CYS A CA 1
ATOM 780 C C . CYS A 1 100 ? -10.021 -0.419 8.611 1.00 86.19 100 CYS A C 1
ATOM 782 O O . CYS A 1 100 ? -9.359 -0.690 9.615 1.00 86.19 100 CYS A O 1
ATOM 784 N N . GLY A 1 101 ? -9.460 0.108 7.521 1.00 86.94 101 GLY A N 1
ATOM 785 C CA . GLY A 1 101 ? -8.026 0.356 7.501 1.00 86.94 101 GLY A CA 1
ATOM 786 C C . GLY A 1 101 ? -7.503 1.293 6.422 1.00 86.94 101 GLY A C 1
ATOM 787 O O . GLY A 1 101 ? -8.165 1.584 5.429 1.00 86.94 101 GLY A O 1
ATOM 788 N N . PHE A 1 102 ? -6.284 1.771 6.652 1.00 86.94 102 PHE A N 1
ATOM 789 C CA . PHE A 1 102 ? -5.571 2.704 5.791 1.00 86.94 102 PHE A CA 1
ATOM 790 C C . PHE A 1 102 ? -4.207 2.129 5.414 1.00 86.94 102 PHE A C 1
ATOM 792 O O . PHE A 1 102 ? -3.446 1.700 6.281 1.00 86.94 102 PHE A O 1
ATOM 799 N N . ALA A 1 103 ? -3.881 2.164 4.125 1.00 87.88 103 ALA A N 1
ATOM 800 C CA . ALA A 1 103 ? -2.530 1.917 3.638 1.00 87.88 103 ALA A CA 1
ATOM 801 C C . ALA A 1 103 ? -1.915 3.254 3.208 1.00 87.88 103 ALA A C 1
ATOM 803 O O . ALA A 1 103 ? -2.279 3.816 2.171 1.00 87.88 103 ALA A O 1
ATOM 804 N N . LEU A 1 104 ? -0.998 3.767 4.027 1.00 85.50 104 LEU A N 1
ATOM 805 C CA . LEU A 1 104 ? -0.151 4.910 3.707 1.00 85.50 104 LEU A CA 1
ATOM 806 C C . LEU A 1 104 ? 1.157 4.370 3.152 1.00 85.50 104 LEU A C 1
ATOM 808 O O . LEU A 1 104 ? 2.052 3.975 3.897 1.00 85.50 104 LEU A O 1
ATOM 812 N N . VAL A 1 105 ? 1.228 4.288 1.829 1.00 84.81 105 VAL A N 1
ATOM 813 C CA . VAL A 1 105 ? 2.306 3.590 1.125 1.00 84.81 105 VAL A CA 1
ATOM 814 C C . VAL A 1 105 ? 2.843 4.421 -0.034 1.00 84.81 105 VAL A C 1
ATOM 816 O O . VAL A 1 105 ? 2.141 5.242 -0.627 1.00 84.81 105 VAL A O 1
ATOM 819 N N . ARG A 1 106 ? 4.114 4.213 -0.368 1.00 84.00 106 ARG A N 1
ATOM 820 C CA . ARG A 1 106 ? 4.778 4.748 -1.566 1.00 84.00 106 ARG A CA 1
ATOM 821 C C . ARG A 1 106 ? 5.656 3.636 -2.137 1.00 84.00 106 ARG A C 1
ATOM 823 O O . ARG A 1 106 ? 6.263 2.931 -1.331 1.00 84.00 106 ARG A O 1
ATOM 830 N N . PRO A 1 107 ? 5.757 3.463 -3.470 1.00 85.00 107 PRO A N 1
ATOM 831 C CA . PRO A 1 107 ? 5.251 4.297 -4.583 1.00 85.00 107 PRO A CA 1
ATOM 832 C C . PRO A 1 107 ? 3.717 4.288 -4.784 1.00 85.00 107 PRO A C 1
ATOM 834 O O . PRO A 1 107 ? 3.058 3.359 -4.323 1.00 85.00 107 PRO A O 1
ATOM 837 N N . PRO A 1 108 ? 3.124 5.301 -5.461 1.00 83.69 108 PRO A N 1
ATOM 838 C CA . PRO A 1 108 ? 1.700 5.308 -5.820 1.00 83.69 108 PRO A CA 1
ATOM 839 C C . PRO A 1 108 ? 1.364 4.249 -6.878 1.00 83.69 108 PRO A C 1
ATOM 841 O O . PRO A 1 108 ? 2.253 3.772 -7.587 1.00 83.69 108 PRO A O 1
ATOM 844 N N . GLY A 1 109 ? 0.068 3.943 -7.050 1.00 83.12 109 GLY A N 1
ATOM 845 C CA . GLY A 1 109 ? -0.350 2.958 -8.054 1.00 83.12 109 GLY A CA 1
ATOM 846 C C . GLY A 1 109 ? -1.520 3.289 -8.980 1.00 83.12 109 GLY A C 1
ATOM 847 O O . GLY A 1 109 ? -1.582 2.747 -10.084 1.00 83.12 109 GLY A O 1
ATOM 848 N N . HIS A 1 110 ? -2.423 4.196 -8.612 1.00 81.44 110 HIS A N 1
ATOM 849 C CA . HIS A 1 110 ? -3.713 4.356 -9.301 1.00 81.44 110 HIS A CA 1
ATOM 850 C C . HIS A 1 110 ? -3.661 4.810 -10.778 1.00 81.44 110 HIS A C 1
ATOM 852 O O . HIS A 1 110 ? -4.662 4.724 -11.484 1.00 81.44 110 HIS A O 1
ATOM 858 N N . HIS A 1 111 ? -2.512 5.267 -11.286 1.00 80.62 111 HIS A N 1
ATOM 859 C CA . HIS A 1 111 ? -2.338 5.645 -12.696 1.00 80.62 111 HIS A CA 1
ATOM 860 C C . HIS A 1 111 ? -1.750 4.525 -13.570 1.00 80.62 111 HIS A C 1
ATOM 862 O O . HIS A 1 111 ? -1.671 4.673 -14.796 1.00 80.62 111 HIS A O 1
ATOM 868 N N . ALA A 1 112 ? -1.303 3.421 -12.968 1.00 83.56 112 ALA A N 1
ATOM 869 C CA . ALA A 1 112 ? -0.674 2.331 -13.698 1.00 83.56 112 ALA A CA 1
ATOM 870 C C . ALA A 1 112 ? -1.699 1.540 -14.525 1.00 83.56 112 ALA A C 1
ATOM 872 O O . ALA A 1 112 ? -2.789 1.191 -14.069 1.00 83.56 112 ALA A O 1
ATOM 873 N N . MET A 1 113 ? -1.320 1.232 -15.764 1.00 83.31 113 MET A N 1
ATOM 874 C CA . MET A 1 113 ? -2.138 0.476 -16.716 1.00 83.31 113 MET A CA 1
ATOM 875 C C . MET A 1 113 ? -1.761 -1.010 -16.730 1.00 83.31 113 MET A C 1
ATOM 877 O O . MET A 1 113 ? -0.728 -1.395 -16.189 1.00 83.31 113 MET A O 1
ATOM 881 N N . ARG A 1 114 ? -2.565 -1.844 -17.410 1.00 83.25 114 ARG A N 1
ATOM 882 C CA . ARG A 1 114 ? -2.284 -3.283 -17.604 1.00 83.25 114 ARG A CA 1
ATOM 883 C C . ARG A 1 114 ? -0.898 -3.513 -18.175 1.00 83.25 114 ARG A C 1
ATOM 885 O O . ARG A 1 114 ? -0.138 -4.293 -17.627 1.00 83.25 114 ARG A O 1
ATOM 892 N N . SER A 1 115 ? -0.591 -2.854 -19.285 1.00 87.19 115 SER A N 1
ATOM 893 C CA . SER A 1 115 ? 0.705 -2.960 -19.945 1.00 87.19 115 SER A CA 1
ATOM 894 C C . SER A 1 115 ? 1.629 -1.880 -19.405 1.00 87.19 115 SER A C 1
ATOM 896 O O . SER A 1 115 ? 1.365 -0.688 -19.579 1.00 87.19 115 SER A O 1
ATOM 898 N N . VAL A 1 116 ? 2.701 -2.308 -18.745 1.00 87.19 116 VAL A N 1
ATOM 899 C CA . VAL A 1 116 ? 3.654 -1.431 -18.065 1.00 87.19 116 VAL A CA 1
ATOM 900 C C . VAL A 1 116 ? 4.964 -1.445 -18.838 1.00 87.19 116 VAL A C 1
ATOM 902 O O . VAL A 1 116 ? 5.651 -2.459 -18.893 1.00 87.19 116 VAL A O 1
ATOM 905 N N . HIS A 1 117 ? 5.306 -0.302 -19.426 1.00 85.38 117 HIS A N 1
ATOM 906 C CA . HIS A 1 117 ? 6.614 -0.054 -20.049 1.00 85.38 117 HIS A CA 1
ATOM 907 C C . HIS A 1 117 ? 7.482 0.901 -19.209 1.00 85.38 117 HIS A C 1
ATOM 909 O O . HIS A 1 117 ? 8.620 1.183 -19.566 1.00 85.38 117 HIS A O 1
ATOM 915 N N . GLY A 1 118 ? 6.916 1.450 -18.132 1.00 80.81 118 GLY A N 1
ATOM 916 C CA . GLY A 1 118 ? 7.501 2.492 -17.295 1.00 80.81 118 GLY A CA 1
ATOM 917 C C . GLY A 1 118 ? 6.419 3.259 -16.531 1.00 80.81 118 GLY A C 1
ATOM 918 O O . GLY A 1 118 ? 5.225 2.980 -16.685 1.00 80.81 118 GLY A O 1
ATOM 919 N N . ALA A 1 119 ? 6.844 4.231 -15.724 1.00 81.12 119 ALA A N 1
ATOM 920 C CA . ALA A 1 119 ? 5.963 5.008 -14.858 1.00 81.12 119 ALA A CA 1
ATOM 921 C C . ALA A 1 119 ? 4.933 5.835 -15.647 1.00 81.12 119 ALA A C 1
ATOM 923 O O . ALA A 1 119 ? 5.269 6.511 -16.623 1.00 81.12 119 ALA A O 1
ATOM 924 N N . ARG A 1 120 ? 3.684 5.873 -15.170 1.00 78.94 120 ARG A N 1
ATOM 925 C CA . ARG A 1 120 ? 2.670 6.858 -15.584 1.00 78.94 120 ARG A CA 1
ATOM 926 C C . ARG A 1 120 ? 2.153 7.580 -14.357 1.00 78.94 120 ARG A C 1
ATOM 928 O O . ARG A 1 120 ? 1.677 6.930 -13.437 1.00 78.94 120 ARG A O 1
ATOM 935 N N . GLY A 1 121 ? 2.272 8.909 -14.319 1.00 73.62 121 GLY A N 1
ATOM 936 C CA . GLY A 1 121 ? 1.886 9.685 -13.134 1.00 73.62 121 GLY A CA 1
ATOM 937 C C . GLY A 1 121 ? 2.522 9.133 -11.854 1.00 73.62 121 GLY A C 1
ATOM 938 O O . GLY A 1 121 ? 1.823 8.947 -10.862 1.00 73.62 121 GLY A O 1
ATOM 939 N N . PHE A 1 122 ? 3.816 8.790 -11.939 1.00 80.56 122 PHE A N 1
ATOM 940 C CA . PHE A 1 122 ? 4.645 8.212 -10.869 1.00 80.56 122 PHE A CA 1
ATOM 941 C C . PHE A 1 122 ? 4.295 6.771 -10.457 1.00 80.56 122 PHE A C 1
ATOM 943 O O . PHE A 1 122 ? 4.934 6.227 -9.566 1.00 80.56 122 PHE A O 1
ATOM 950 N N . CYS A 1 123 ? 3.313 6.146 -11.112 1.00 85.56 123 CYS A N 1
ATOM 951 C CA . CYS A 1 123 ? 2.861 4.791 -10.814 1.00 85.56 123 CYS A CA 1
ATOM 952 C C . CYS A 1 123 ? 3.446 3.795 -11.820 1.00 85.56 123 CYS A C 1
ATOM 954 O O . CYS A 1 123 ? 3.202 3.930 -13.025 1.00 85.56 123 CYS A O 1
ATOM 956 N N . ASN A 1 124 ? 4.151 2.770 -11.337 1.00 89.38 124 ASN A N 1
ATOM 957 C CA . ASN A 1 124 ? 4.613 1.664 -12.186 1.00 89.38 124 ASN A CA 1
ATOM 958 C C . ASN A 1 124 ? 3.616 0.499 -12.167 1.00 89.38 124 ASN A C 1
ATOM 960 O O . ASN A 1 124 ? 3.319 -0.066 -13.215 1.00 89.38 124 ASN A O 1
ATOM 964 N N . ILE A 1 125 ? 3.046 0.188 -11.001 1.00 90.31 125 ILE A N 1
ATOM 965 C CA . ILE A 1 125 ? 2.005 -0.836 -10.823 1.00 90.31 125 ILE A CA 1
ATOM 966 C C . ILE A 1 125 ? 0.821 -0.280 -10.052 1.00 90.31 125 ILE A C 1
ATOM 968 O O . ILE A 1 125 ? 0.979 0.633 -9.255 1.00 90.31 125 ILE A O 1
ATOM 972 N N . ASN A 1 126 ? -0.360 -0.847 -10.266 1.00 88.81 126 ASN A N 1
ATOM 973 C CA . ASN A 1 126 ? -1.571 -0.488 -9.553 1.00 88.81 126 ASN A CA 1
ATOM 974 C C . ASN A 1 126 ? -1.693 -1.371 -8.310 1.00 88.81 126 ASN A C 1
ATOM 976 O O . ASN A 1 126 ? -2.235 -2.472 -8.361 1.00 88.81 126 ASN A O 1
ATOM 980 N N . ILE A 1 127 ? -1.150 -0.874 -7.201 1.00 89.19 127 ILE A N 1
ATOM 981 C CA . ILE A 1 127 ? -1.118 -1.560 -5.904 1.00 89.19 127 ILE A CA 1
ATOM 982 C C . ILE A 1 127 ? -2.521 -1.887 -5.364 1.00 89.19 127 ILE A C 1
ATOM 984 O O . ILE A 1 127 ? -2.715 -2.945 -4.773 1.00 89.19 127 ILE A O 1
ATOM 988 N N . GLU A 1 128 ? -3.512 -1.036 -5.648 1.00 85.62 128 GLU A N 1
ATOM 989 C CA . GLU A 1 128 ? -4.919 -1.268 -5.298 1.00 85.62 128 GLU A CA 1
ATOM 990 C C . GLU A 1 128 ? -5.481 -2.445 -6.096 1.00 85.62 128 GLU A C 1
ATOM 992 O O . GLU A 1 128 ? -6.099 -3.345 -5.538 1.00 85.62 128 GLU A O 1
ATOM 997 N N . ALA A 1 129 ? -5.208 -2.486 -7.402 1.00 84.00 129 ALA A N 1
ATOM 998 C CA . ALA A 1 129 ? -5.628 -3.588 -8.257 1.00 84.00 129 ALA A CA 1
ATOM 999 C C . ALA A 1 129 ? -4.941 -4.912 -7.884 1.00 84.00 129 ALA A C 1
ATOM 1001 O O . ALA A 1 129 ? -5.578 -5.959 -7.961 1.00 84.00 129 ALA A O 1
ATOM 1002 N N . VAL A 1 130 ? -3.667 -4.879 -7.467 1.00 88.94 130 VAL A N 1
ATOM 1003 C CA . VAL A 1 130 ? -2.948 -6.061 -6.952 1.00 88.94 130 VAL A CA 1
ATOM 1004 C C . VAL A 1 130 ? -3.613 -6.589 -5.684 1.00 88.94 130 VAL A C 1
ATOM 1006 O O . VAL A 1 130 ? -3.902 -7.781 -5.617 1.00 88.94 130 VAL A O 1
ATOM 1009 N N . MET A 1 131 ? -3.916 -5.713 -4.724 1.00 88.94 131 MET A N 1
ATOM 1010 C CA . MET A 1 131 ? -4.654 -6.064 -3.506 1.00 88.94 131 MET A CA 1
ATOM 1011 C C . MET A 1 131 ? -6.020 -6.684 -3.836 1.00 88.94 131 MET A C 1
ATOM 1013 O O . MET A 1 131 ? -6.309 -7.793 -3.401 1.00 88.94 131 MET A O 1
ATOM 1017 N N . VAL A 1 132 ? -6.837 -6.008 -4.652 1.00 83.06 132 VAL A N 1
ATOM 1018 C CA . VAL A 1 132 ? -8.172 -6.493 -5.050 1.00 83.06 132 VAL A CA 1
ATOM 1019 C C . VAL A 1 132 ? -8.091 -7.864 -5.726 1.00 83.06 132 VAL A C 1
ATOM 1021 O O . VAL A 1 132 ? -8.910 -8.740 -5.455 1.00 83.06 132 VAL A O 1
ATOM 1024 N N . GLU A 1 133 ? -7.105 -8.073 -6.599 1.00 83.44 133 GLU A N 1
ATOM 1025 C CA . GLU A 1 133 ? -6.939 -9.352 -7.285 1.00 83.44 133 GLU A CA 1
ATOM 1026 C C . GLU A 1 133 ? -6.512 -10.483 -6.355 1.00 83.44 133 GLU A C 1
ATOM 1028 O O . GLU A 1 133 ? -6.961 -11.613 -6.540 1.00 83.44 133 GLU A O 1
ATOM 1033 N N . GLN A 1 134 ? -5.657 -10.207 -5.370 1.00 83.38 134 GLN A N 1
ATOM 1034 C CA . GLN A 1 134 ? -5.260 -11.222 -4.395 1.00 83.38 134 GLN A CA 1
ATOM 1035 C C . GLN A 1 134 ? -6.427 -11.641 -3.508 1.00 83.38 134 GLN A C 1
ATOM 1037 O O . GLN A 1 134 ? -6.688 -12.835 -3.380 1.00 83.38 134 GLN A O 1
ATOM 1042 N N . GLU A 1 135 ? -7.157 -10.672 -2.961 1.00 80.75 135 GLU A N 1
ATOM 1043 C CA . GLU A 1 135 ? -8.211 -10.964 -1.990 1.00 80.75 135 GLU A CA 1
ATOM 1044 C C . GLU A 1 135 ? -9.491 -11.507 -2.642 1.00 80.75 135 GLU A C 1
ATOM 1046 O O . GLU A 1 135 ? -10.231 -12.267 -2.018 1.00 80.75 135 GLU A O 1
ATOM 1051 N N . LEU A 1 136 ? -9.769 -11.150 -3.906 1.00 69.69 136 LEU A N 1
ATOM 1052 C CA . LEU A 1 136 ? -11.043 -11.490 -4.559 1.00 69.69 136 LEU A CA 1
ATOM 1053 C C . LEU A 1 136 ? -10.937 -12.305 -5.843 1.00 69.69 136 LEU A C 1
ATOM 1055 O O . LEU A 1 136 ? -11.961 -12.797 -6.322 1.00 69.69 136 LEU A O 1
ATOM 1059 N N . GLY A 1 137 ? -9.754 -12.418 -6.451 1.00 67.81 137 GLY A N 1
ATOM 1060 C CA . GLY A 1 137 ? -9.582 -13.098 -7.740 1.00 67.81 137 GLY A CA 1
ATOM 1061 C C . GLY A 1 137 ? -10.456 -12.531 -8.870 1.00 67.81 137 GLY A C 1
ATOM 1062 O O . GLY A 1 137 ? -10.896 -13.277 -9.747 1.00 67.81 137 GLY A O 1
ATOM 1063 N N . MET A 1 138 ? -10.780 -11.235 -8.837 1.00 58.03 138 MET A N 1
ATOM 1064 C CA . MET A 1 138 ? -11.769 -10.606 -9.728 1.00 58.03 138 MET A CA 1
ATOM 1065 C C . MET A 1 138 ? -11.265 -10.274 -11.141 1.00 58.03 138 MET A C 1
ATOM 1067 O O . MET A 1 138 ? -12.072 -10.047 -12.041 1.00 58.03 138 MET A O 1
ATOM 1071 N N . LEU A 1 139 ? -9.957 -10.254 -11.371 1.00 53.94 139 LEU A N 1
ATOM 1072 C CA . LEU A 1 139 ? -9.306 -9.999 -12.660 1.00 53.94 139 LEU A CA 1
ATOM 1073 C C . LEU A 1 139 ? -9.025 -11.284 -13.451 1.00 53.94 139 LEU A C 1
ATOM 1075 O O . LEU A 1 139 ? -8.367 -11.217 -14.499 1.00 53.94 139 LEU A O 1
ATOM 1079 N N . GLN A 1 140 ? -9.558 -12.433 -13.015 1.00 44.62 140 GLN A N 1
ATOM 1080 C CA . GLN A 1 140 ? -9.575 -13.664 -13.805 1.00 44.62 140 GLN A CA 1
ATOM 1081 C C . GLN A 1 140 ? -10.130 -13.371 -15.211 1.00 44.62 140 GLN A C 1
ATOM 1083 O O . GLN A 1 140 ? -11.212 -12.812 -15.397 1.00 44.62 140 GLN A O 1
ATOM 1088 N N . PHE A 1 141 ? -9.363 -13.744 -16.234 1.00 41.41 141 PHE A N 1
ATOM 1089 C CA . PHE A 1 141 ? -9.722 -13.557 -17.636 1.00 41.41 141 PHE A CA 1
ATOM 1090 C C . PHE A 1 141 ? -10.872 -14.509 -18.012 1.00 41.41 141 PHE A C 1
ATOM 1092 O O . PHE A 1 141 ? -10.630 -15.632 -18.456 1.00 41.41 141 PHE A O 1
ATOM 1099 N N . ASP A 1 142 ? -12.130 -14.086 -17.856 1.00 38.28 142 ASP A N 1
ATOM 1100 C CA . ASP A 1 142 ? -13.258 -14.831 -18.424 1.00 38.28 142 ASP A CA 1
ATOM 1101 C C . ASP A 1 142 ? -13.324 -14.594 -19.940 1.00 38.28 142 ASP A C 1
ATOM 1103 O O . ASP A 1 142 ? -13.791 -13.560 -20.414 1.00 38.28 142 ASP A O 1
ATOM 1107 N N . ARG A 1 143 ? -12.866 -15.583 -20.718 1.00 40.19 143 ARG A N 1
ATOM 1108 C CA . ARG A 1 143 ? -12.982 -15.620 -22.190 1.00 40.19 143 ARG A CA 1
ATOM 1109 C C . ARG A 1 143 ? -14.429 -15.548 -22.699 1.00 40.19 143 ARG A C 1
ATOM 1111 O O . ARG A 1 143 ? -14.609 -15.377 -23.899 1.00 40.19 143 ARG A O 1
ATOM 1118 N N . ARG A 1 144 ? -15.443 -15.753 -21.846 1.00 38.75 144 ARG A N 1
ATOM 1119 C CA . ARG A 1 144 ? -16.850 -15.905 -22.263 1.00 38.75 144 ARG A CA 1
ATOM 1120 C C . ARG A 1 144 ? -17.687 -14.636 -22.174 1.00 38.75 144 ARG A C 1
ATOM 1122 O O . ARG A 1 144 ? -18.759 -14.602 -22.771 1.00 38.75 144 ARG A O 1
ATOM 1129 N N . LYS 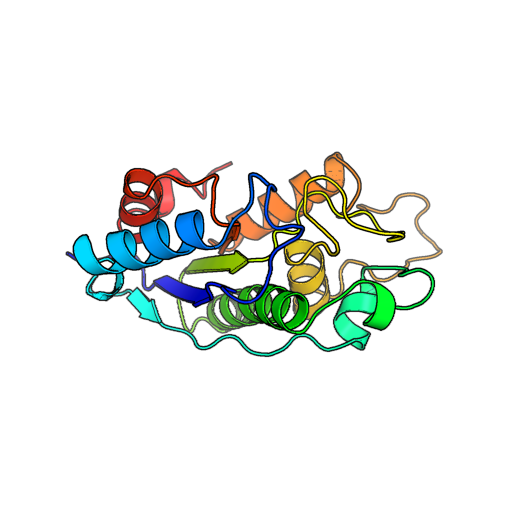A 1 145 ? -17.240 -13.613 -21.448 1.00 37.09 145 LYS A N 1
ATOM 1130 C CA . LYS A 1 145 ? -17.976 -12.354 -21.308 1.00 37.09 145 LYS A CA 1
ATOM 1131 C C . LYS A 1 145 ? -17.162 -11.257 -21.962 1.00 37.09 145 LYS A C 1
ATOM 1133 O O . LYS A 1 145 ? -16.149 -10.827 -21.422 1.00 37.09 145 LYS A O 1
ATOM 1138 N N . ASP A 1 146 ? -17.614 -10.813 -23.126 1.00 38.44 146 ASP A N 1
ATOM 1139 C CA . ASP A 1 146 ? -17.010 -9.762 -23.957 1.00 38.44 146 ASP A CA 1
ATOM 1140 C C . ASP A 1 146 ? -17.095 -8.353 -23.311 1.00 38.44 146 ASP A C 1
ATOM 1142 O O . ASP A 1 146 ? -17.264 -7.332 -23.966 1.00 38.44 146 ASP A O 1
ATOM 1146 N N . SER A 1 147 ? -17.030 -8.290 -21.980 1.00 36.62 147 SER A N 1
ATOM 1147 C CA . SER A 1 147 ? -17.083 -7.089 -21.157 1.00 36.62 147 SER A CA 1
ATOM 1148 C C . SER A 1 147 ? -16.385 -7.388 -19.828 1.00 36.62 147 SER A C 1
ATOM 1150 O O . SER A 1 147 ? -16.923 -8.090 -18.968 1.00 36.62 147 SER A O 1
ATOM 1152 N N . ARG A 1 148 ? -15.163 -6.879 -19.662 1.00 45.78 148 ARG A N 1
ATOM 1153 C CA . ARG A 1 148 ? -14.415 -6.968 -18.403 1.00 45.78 148 ARG A CA 1
ATOM 1154 C C . ARG A 1 148 ? -14.563 -5.648 -17.653 1.00 45.78 148 ARG A C 1
ATOM 1156 O O . ARG A 1 148 ? -14.230 -4.607 -18.213 1.00 45.78 148 ARG A O 1
ATOM 1163 N N . TYR A 1 149 ? -14.969 -5.695 -16.386 1.00 42.53 149 TYR A N 1
ATOM 1164 C CA . TYR A 1 149 ? -14.734 -4.595 -15.448 1.00 42.53 149 TYR A CA 1
ATOM 1165 C C . TYR A 1 149 ? -13.235 -4.563 -15.161 1.00 42.53 149 TYR A C 1
ATOM 1167 O O . TYR A 1 149 ? -12.710 -5.252 -14.293 1.00 42.53 149 TYR A O 1
ATOM 1175 N N . PHE A 1 150 ? -12.504 -3.870 -16.024 1.00 49.75 150 PHE A N 1
ATOM 1176 C CA . PHE A 1 150 ? -11.057 -3.811 -15.956 1.00 49.75 150 PHE A CA 1
ATOM 1177 C C . PHE A 1 150 ? -10.689 -2.745 -14.936 1.00 49.75 150 PHE A C 1
ATOM 1179 O O . PHE A 1 150 ? -10.835 -1.568 -15.260 1.00 49.75 150 PHE A O 1
ATOM 1186 N N . CYS A 1 151 ? -10.162 -3.133 -13.767 1.00 48.16 151 CYS A N 1
ATOM 1187 C CA . CYS A 1 151 ? -9.695 -2.226 -12.699 1.00 48.16 151 CYS A CA 1
ATOM 1188 C C . CYS A 1 151 ? -8.695 -1.140 -13.171 1.00 48.16 151 CYS A C 1
ATOM 1190 O O . CYS A 1 151 ? -8.324 -0.248 -12.428 1.00 48.16 151 CYS A O 1
ATOM 1192 N N . GLN A 1 152 ? -8.236 -1.211 -14.425 1.00 50.75 152 GLN A N 1
ATOM 1193 C CA . GLN A 1 152 ? -7.277 -0.299 -15.054 1.00 50.75 152 GLN A CA 1
ATOM 1194 C C . GLN A 1 152 ? -7.878 0.541 -16.200 1.00 50.75 152 GLN A C 1
ATOM 1196 O O . GLN A 1 152 ? -7.165 1.303 -16.851 1.00 50.75 152 GLN A O 1
ATOM 1201 N N . SER A 1 153 ? -9.174 0.394 -16.486 1.00 51.62 153 SER A N 1
ATOM 1202 C CA . SER A 1 153 ? -9.950 1.393 -17.235 1.00 51.62 153 SER A CA 1
ATOM 1203 C C . SER A 1 153 ? -10.366 2.518 -16.279 1.00 51.62 153 SER A C 1
ATOM 1205 O O . SER A 1 153 ? -10.425 2.289 -15.074 1.00 51.62 153 SER A O 1
ATOM 1207 N N . ARG A 1 154 ? -10.691 3.721 -16.780 1.00 48.88 154 ARG A N 1
ATOM 1208 C CA . ARG A 1 154 ? -11.225 4.802 -15.920 1.00 48.88 154 ARG A CA 1
ATOM 1209 C C . ARG A 1 154 ? -12.404 4.319 -15.066 1.00 48.88 154 ARG A C 1
ATOM 1211 O O . ARG A 1 154 ? -12.473 4.654 -13.893 1.00 48.88 154 ARG A O 1
ATOM 1218 N N . GLU A 1 155 ? -13.286 3.514 -15.650 1.00 49.44 155 GLU A N 1
ATOM 1219 C CA . GLU A 1 155 ? -14.463 2.958 -14.977 1.00 49.44 155 GLU A CA 1
ATOM 1220 C C . GLU A 1 155 ? -14.096 1.896 -13.937 1.00 49.44 155 GLU A C 1
ATOM 1222 O O . GLU A 1 155 ? -14.677 1.880 -12.860 1.00 49.44 155 GLU A O 1
ATOM 1227 N N . GLY A 1 156 ? -13.105 1.043 -14.201 1.00 53.22 156 GLY A N 1
ATOM 1228 C CA . GLY A 1 156 ? -12.711 0.030 -13.225 1.00 53.22 156 GLY A CA 1
ATOM 1229 C C . GLY A 1 156 ? -11.776 0.525 -12.125 1.00 53.22 156 GLY A C 1
ATOM 1230 O O . GLY A 1 156 ? -11.797 -0.066 -11.057 1.00 53.22 156 GLY A O 1
ATOM 1231 N N . ILE A 1 157 ? -11.006 1.604 -12.323 1.00 55.69 157 ILE A N 1
ATOM 1232 C CA . ILE A 1 157 ? -10.312 2.277 -11.205 1.00 55.69 157 ILE A CA 1
ATOM 1233 C C . ILE A 1 157 ? -11.360 2.823 -10.228 1.00 55.69 157 ILE A C 1
ATOM 1235 O O . ILE A 1 157 ? -11.218 2.667 -9.020 1.00 55.69 157 ILE A O 1
ATOM 1239 N N . LEU A 1 158 ? -12.442 3.411 -10.754 1.00 51.66 158 LEU A N 1
ATOM 1240 C CA . LEU A 1 158 ? -13.571 3.862 -9.942 1.00 51.66 158 LEU A CA 1
ATOM 1241 C C . LEU A 1 158 ? -14.308 2.685 -9.285 1.00 51.66 158 LEU A C 1
ATOM 1243 O O . LEU A 1 158 ? -14.620 2.780 -8.107 1.00 51.66 158 LEU A O 1
ATOM 1247 N N . ASP A 1 159 ? -14.537 1.568 -9.988 1.00 51.78 159 ASP A N 1
ATOM 1248 C CA . ASP A 1 159 ? -15.160 0.365 -9.400 1.00 51.78 159 ASP A CA 1
ATOM 1249 C C . ASP A 1 159 ? -14.296 -0.253 -8.291 1.00 51.78 159 ASP A C 1
ATOM 1251 O O . ASP A 1 159 ? -14.804 -0.597 -7.226 1.00 51.78 159 ASP A O 1
ATOM 1255 N N . CYS A 1 160 ? -12.978 -0.323 -8.498 1.00 56.62 160 CYS A N 1
ATOM 1256 C CA . CYS A 1 160 ? -12.031 -0.732 -7.466 1.00 56.62 160 CYS A CA 1
ATOM 1257 C C . CYS A 1 160 ? -12.073 0.227 -6.273 1.00 56.62 160 CYS A C 1
ATOM 1259 O O . CYS A 1 160 ? -12.230 -0.234 -5.149 1.00 56.62 160 CYS A O 1
ATOM 1261 N N . GLY A 1 161 ? -12.036 1.542 -6.504 1.00 58.22 161 GLY A N 1
ATOM 1262 C CA . GLY A 1 161 ? -12.158 2.549 -5.448 1.00 58.22 161 GLY A CA 1
ATOM 1263 C C . GLY A 1 161 ? -13.473 2.459 -4.663 1.00 58.22 161 GLY A C 1
ATOM 1264 O O . GLY A 1 161 ? -13.449 2.547 -3.438 1.00 58.22 161 GLY A O 1
ATOM 1265 N N . MET A 1 162 ? -14.605 2.222 -5.335 1.00 53.50 162 MET A N 1
ATOM 1266 C CA . MET A 1 162 ? -15.914 2.048 -4.687 1.00 53.50 162 MET A CA 1
ATOM 1267 C C . MET A 1 162 ? -15.953 0.790 -3.812 1.00 53.50 162 MET A C 1
ATOM 1269 O O . MET A 1 162 ? -16.378 0.864 -2.665 1.00 53.50 162 MET A O 1
ATOM 1273 N N . ARG A 1 163 ? -15.440 -0.348 -4.294 1.00 59.22 163 ARG A N 1
ATOM 1274 C CA . ARG A 1 163 ? -15.396 -1.596 -3.505 1.00 59.22 163 ARG A CA 1
ATOM 1275 C C . ARG A 1 163 ? -14.422 -1.520 -2.331 1.00 59.22 163 ARG A C 1
ATOM 1277 O O . ARG A 1 163 ? -14.704 -2.040 -1.258 1.00 59.22 163 ARG A O 1
ATOM 1284 N N . ILE A 1 164 ? -13.285 -0.857 -2.534 1.00 61.03 164 ILE A N 1
ATOM 1285 C CA . ILE A 1 164 ? -12.316 -0.542 -1.480 1.00 61.03 164 ILE A CA 1
ATOM 1286 C C . ILE A 1 164 ? -13.003 0.300 -0.392 1.00 61.03 164 ILE A C 1
ATOM 1288 O O . ILE A 1 164 ? -12.901 -0.024 0.792 1.00 61.03 164 ILE A O 1
ATOM 1292 N N . ALA A 1 165 ? -13.790 1.306 -0.785 1.00 59.44 165 ALA A N 1
ATOM 1293 C CA . ALA A 1 165 ? -14.564 2.117 0.150 1.00 59.44 165 ALA A CA 1
ATOM 1294 C C . ALA A 1 165 ? -15.668 1.321 0.875 1.00 59.44 165 ALA A C 1
ATOM 1296 O O . ALA A 1 165 ? -15.821 1.496 2.085 1.00 59.44 165 ALA A O 1
ATOM 1297 N N . ASP A 1 166 ? -16.363 0.401 0.192 1.00 55.12 166 ASP A N 1
ATOM 1298 C CA . ASP A 1 166 ? -17.381 -0.481 0.795 1.00 55.12 166 ASP A CA 1
ATOM 1299 C C . ASP A 1 166 ? -16.808 -1.362 1.919 1.00 55.12 166 ASP A C 1
ATOM 1301 O O . ASP A 1 166 ? -17.511 -1.720 2.867 1.00 55.12 166 ASP A O 1
ATOM 1305 N N . TRP A 1 167 ? -15.518 -1.695 1.854 1.00 54.28 167 TRP A N 1
ATOM 1306 C CA . TRP A 1 167 ? -14.811 -2.436 2.903 1.00 54.28 167 TRP A CA 1
ATOM 1307 C C . TRP A 1 167 ? -14.242 -1.546 4.007 1.00 54.28 167 TRP A C 1
ATOM 1309 O O . TRP A 1 167 ? -13.609 -2.028 4.942 1.00 54.28 167 TRP A O 1
ATOM 1319 N N . GLY A 1 168 ? -14.433 -0.230 3.918 1.00 58.38 168 GLY A N 1
ATOM 1320 C CA . GLY A 1 168 ? -13.773 0.710 4.813 1.00 58.38 168 GLY A CA 1
ATOM 1321 C C . GLY A 1 168 ? -12.254 0.726 4.637 1.00 58.38 168 GLY A C 1
ATOM 1322 O O . GLY A 1 168 ? -11.540 1.019 5.595 1.00 58.38 168 GLY A O 1
ATOM 1323 N N . LEU A 1 169 ? -11.745 0.383 3.452 1.00 62.06 169 LEU A N 1
ATOM 1324 C CA . LEU A 1 169 ? -10.331 0.505 3.123 1.00 62.06 169 LEU A CA 1
ATOM 1325 C C . LEU A 1 169 ? -10.068 1.837 2.432 1.00 62.06 169 LEU A C 1
ATOM 1327 O O . LEU A 1 169 ? -10.827 2.264 1.569 1.00 62.06 169 LEU A O 1
ATOM 1331 N N . MET A 1 170 ? -8.962 2.490 2.775 1.00 66.62 170 MET A N 1
ATOM 1332 C CA . MET A 1 170 ? -8.456 3.633 2.022 1.00 66.62 170 MET A CA 1
ATOM 1333 C C . MET A 1 170 ? -6.983 3.418 1.696 1.00 66.62 170 MET A C 1
ATOM 1335 O O . MET A 1 170 ? -6.147 3.259 2.586 1.00 66.62 170 MET A O 1
ATOM 1339 N N . VAL A 1 171 ? -6.656 3.450 0.409 1.00 61.91 171 VAL A N 1
ATOM 1340 C CA . VAL A 1 171 ? -5.272 3.444 -0.065 1.00 61.91 171 VAL A CA 1
ATOM 1341 C C . VAL A 1 171 ? -4.905 4.871 -0.440 1.00 61.91 171 VAL A C 1
ATOM 1343 O O . VAL A 1 171 ? -5.651 5.552 -1.141 1.00 61.91 171 VAL A O 1
ATOM 1346 N N . SER A 1 172 ? -3.773 5.356 0.064 1.00 63.44 172 SER A N 1
ATOM 1347 C CA . SER A 1 172 ? -3.278 6.678 -0.297 1.00 63.44 172 SER A CA 1
ATOM 1348 C C . SER A 1 172 ? -1.781 6.663 -0.493 1.00 63.44 172 SER A C 1
ATOM 1350 O O . SER A 1 172 ? -1.016 6.286 0.392 1.00 63.44 172 SER A O 1
ATOM 1352 N N . SER A 1 173 ? -1.365 7.211 -1.628 1.00 57.06 173 SER A N 1
ATOM 1353 C CA . SER A 1 173 ? 0.019 7.581 -1.857 1.00 57.06 173 SER A CA 1
ATOM 1354 C C . SER A 1 173 ? 0.360 8.920 -1.212 1.00 57.06 173 SER A C 1
ATOM 1356 O O . SER A 1 173 ? -0.418 9.877 -1.305 1.00 57.06 173 SER A O 1
ATOM 1358 N N . TYR A 1 174 ? 1.531 9.003 -0.586 1.00 53.88 174 TYR A N 1
ATOM 1359 C CA . TYR A 1 174 ? 2.044 10.217 0.046 1.00 53.88 174 TYR A CA 1
ATOM 1360 C C . TYR A 1 174 ? 2.036 11.401 -0.937 1.00 53.88 174 TYR A C 1
ATOM 1362 O O . TYR A 1 174 ? 2.651 11.354 -1.999 1.00 53.88 174 TYR A O 1
ATOM 1370 N N . GLY A 1 175 ? 1.304 12.467 -0.593 1.00 46.50 175 GLY A N 1
ATOM 1371 C CA . GLY A 1 175 ? 1.261 13.709 -1.372 1.00 46.50 175 GLY A CA 1
ATOM 1372 C C . GLY A 1 175 ? -0.125 14.258 -1.722 1.00 46.50 175 GLY A C 1
ATOM 1373 O O . GLY A 1 175 ? -0.180 15.404 -2.167 1.00 46.50 175 GLY A O 1
ATOM 1374 N N . PHE A 1 176 ? -1.211 13.503 -1.504 1.00 43.44 176 PHE A N 1
ATOM 1375 C CA . PHE A 1 176 ? -2.592 13.946 -1.790 1.00 43.44 176 PHE A CA 1
ATOM 1376 C C . PHE A 1 176 ? -3.506 14.084 -0.558 1.00 43.44 176 PHE A C 1
ATOM 1378 O O . PHE A 1 176 ? -4.469 14.849 -0.602 1.00 43.44 176 PHE A O 1
ATOM 1385 N N . ILE A 1 177 ? -3.211 13.409 0.557 1.00 51.66 177 ILE A N 1
ATOM 1386 C CA . ILE A 1 177 ? -3.972 13.552 1.808 1.00 51.66 177 ILE A CA 1
ATOM 1387 C C . ILE A 1 177 ? -3.274 14.561 2.722 1.00 51.66 177 ILE A C 1
ATOM 1389 O O . ILE A 1 177 ? -2.116 14.380 3.084 1.00 51.66 177 ILE A O 1
ATOM 1393 N N . SER A 1 178 ? -3.986 15.617 3.125 1.00 50.62 178 SER A N 1
ATOM 1394 C CA . SER A 1 178 ? -3.549 16.467 4.238 1.00 50.62 178 SER A CA 1
ATOM 1395 C C . SER A 1 178 ? -3.698 15.719 5.573 1.00 50.62 178 SER A C 1
ATOM 1397 O O . SER A 1 178 ? -4.627 14.938 5.752 1.00 50.62 178 SER A O 1
ATOM 1399 N N . TYR A 1 179 ? -2.837 15.964 6.558 1.00 54.28 179 TYR A N 1
ATOM 1400 C CA . TYR A 1 179 ? -2.911 15.299 7.879 1.00 54.28 179 TYR A CA 1
ATOM 1401 C C . TYR A 1 179 ? -4.234 15.510 8.586 1.00 54.28 179 TYR A C 1
ATOM 1403 O O . TYR A 1 179 ? -4.756 14.591 9.210 1.00 54.28 179 TYR A O 1
ATOM 1411 N N . PHE A 1 180 ? -4.807 16.706 8.440 1.00 53.16 180 PHE A N 1
ATOM 1412 C CA . PHE A 1 180 ? -6.139 16.999 8.948 1.00 53.16 180 PHE A CA 1
ATOM 1413 C C . PHE A 1 180 ? -7.165 15.998 8.401 1.00 53.16 180 PHE A C 1
ATOM 1415 O O . PHE A 1 180 ? -8.015 15.497 9.137 1.00 53.16 180 PHE A O 1
ATOM 1422 N N . ASN A 1 181 ? -7.027 15.632 7.127 1.00 65.00 181 ASN A N 1
ATOM 1423 C CA . ASN A 1 181 ? -7.839 14.610 6.490 1.00 65.00 181 ASN A CA 1
ATOM 1424 C C . ASN A 1 181 ? -7.507 13.200 7.001 1.00 65.00 181 ASN A C 1
ATOM 1426 O O . ASN A 1 181 ? -8.435 12.433 7.214 1.00 65.00 181 ASN A O 1
ATOM 1430 N N . LEU A 1 182 ? -6.244 12.849 7.261 1.00 70.81 182 LEU A N 1
ATOM 1431 C CA . LEU A 1 182 ? -5.884 11.530 7.806 1.00 70.81 182 LEU A CA 1
ATOM 1432 C C . LEU A 1 182 ? -6.398 11.325 9.241 1.00 70.81 182 LEU A C 1
ATOM 1434 O O . LEU A 1 182 ? -7.099 10.354 9.517 1.00 70.81 182 LEU A O 1
ATOM 1438 N N . LYS A 1 183 ? -6.102 12.264 10.146 1.00 74.56 183 LYS A N 1
ATOM 1439 C CA . LYS A 1 183 ? -6.510 12.215 11.558 1.00 74.56 183 LYS A CA 1
ATOM 1440 C C . LYS A 1 183 ? -8.032 12.176 11.695 1.00 74.56 183 LYS A C 1
ATOM 1442 O O . LYS A 1 183 ? -8.561 11.372 12.459 1.00 74.56 183 LYS A O 1
ATOM 1447 N N . SER A 1 184 ? -8.748 12.986 10.910 1.00 74.81 184 SER A N 1
ATOM 1448 C CA . SER A 1 184 ? -10.216 12.927 10.859 1.00 74.81 184 SER A CA 1
ATOM 1449 C C . SER A 1 184 ? -10.737 11.613 10.271 1.00 74.81 184 SER A C 1
ATOM 1451 O O . SER A 1 184 ? -11.696 11.074 10.816 1.00 74.81 184 SER A O 1
ATOM 1453 N N . SER A 1 185 ? -10.090 11.052 9.242 1.00 72.62 185 SER A N 1
ATOM 1454 C CA . SER A 1 185 ? -10.486 9.763 8.647 1.00 72.62 185 SER A CA 1
ATOM 1455 C C . SER A 1 185 ? -10.309 8.585 9.611 1.00 72.62 185 SER A C 1
ATOM 1457 O O . SER A 1 185 ? -11.141 7.685 9.628 1.00 72.62 185 SER A O 1
ATOM 1459 N N . ILE A 1 186 ? -9.265 8.598 10.445 1.00 77.31 186 ILE A N 1
ATOM 1460 C CA . ILE A 1 186 ? -9.035 7.568 11.472 1.00 77.31 186 ILE A CA 1
ATOM 1461 C C . ILE A 1 186 ? -10.050 7.702 12.614 1.00 77.31 186 ILE A C 1
ATOM 1463 O O . ILE A 1 186 ? -10.605 6.719 13.102 1.00 77.31 186 ILE A O 1
ATOM 1467 N N . VAL A 1 187 ? -10.320 8.931 13.054 1.00 79.44 187 VAL A N 1
ATOM 1468 C CA . 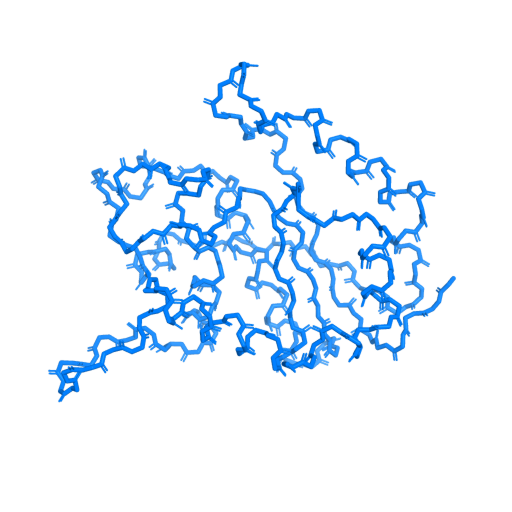VAL A 1 187 ? -11.210 9.179 14.196 1.00 79.44 187 VAL A CA 1
ATOM 1469 C C . VAL A 1 187 ? -12.674 8.972 13.814 1.00 79.44 187 VAL A C 1
ATOM 1471 O O . VAL A 1 187 ? -13.444 8.412 14.599 1.00 79.44 187 VAL A O 1
ATOM 1474 N N . ASN A 1 188 ? -13.061 9.409 12.615 1.00 76.44 188 ASN A N 1
ATOM 1475 C CA . ASN A 1 188 ? -14.427 9.367 12.113 1.00 76.44 188 ASN A CA 1
ATOM 1476 C C . ASN A 1 188 ? -14.492 8.858 10.656 1.00 76.44 188 ASN A C 1
ATOM 1478 O O . ASN A 1 188 ? -14.775 9.625 9.734 1.00 76.44 188 ASN A O 1
ATOM 1482 N N . PRO A 1 189 ? -14.271 7.552 10.439 1.00 64.06 189 PRO A N 1
ATOM 1483 C CA . PRO A 1 189 ? -14.210 6.972 9.098 1.00 64.06 189 PRO A CA 1
ATOM 1484 C C . PRO A 1 189 ? -15.531 7.080 8.302 1.00 64.06 189 PRO A C 1
ATOM 1486 O O . PRO A 1 189 ? -15.515 7.152 7.076 1.00 64.06 189 PRO A O 1
ATOM 1489 N N . LEU A 1 190 ? -16.686 7.152 8.974 1.00 54.41 190 LEU A N 1
ATOM 1490 C CA . LEU A 1 190 ? -18.018 7.108 8.346 1.00 54.41 190 LEU A CA 1
ATOM 1491 C C . LEU A 1 190 ? -18.344 8.282 7.408 1.00 54.41 190 LEU A C 1
ATOM 1493 O O . LEU A 1 190 ? -19.223 8.138 6.573 1.00 54.41 190 LEU A O 1
ATOM 1497 N N . GLU A 1 191 ? -17.669 9.427 7.511 1.00 51.03 191 GLU A N 1
ATOM 1498 C CA . GLU A 1 191 ? -17.944 10.577 6.629 1.00 51.03 191 GLU A CA 1
ATOM 1499 C C . GLU A 1 191 ? -17.211 10.496 5.279 1.00 51.03 191 GLU A C 1
ATOM 1501 O O . GLU A 1 191 ? -17.453 11.319 4.402 1.00 51.03 191 GLU A O 1
ATOM 1506 N N . ARG A 1 192 ? -16.317 9.513 5.098 1.00 49.97 192 ARG A N 1
ATOM 1507 C CA . ARG A 1 192 ? -15.490 9.361 3.885 1.00 49.97 192 ARG A CA 1
ATOM 1508 C C . ARG A 1 192 ? -15.642 8.027 3.161 1.00 49.97 192 ARG A C 1
ATOM 1510 O O . ARG A 1 192 ? -15.217 7.937 2.017 1.00 49.97 192 ARG A O 1
ATOM 1517 N N . PHE A 1 193 ? -16.232 7.019 3.805 1.00 46.03 193 PHE A N 1
ATOM 1518 C CA . PHE A 1 193 ? -16.515 5.704 3.209 1.00 46.03 193 PHE A CA 1
ATOM 1519 C C . PHE A 1 193 ? -17.942 5.577 2.654 1.00 46.03 193 PHE A C 1
ATOM 1521 O O . PHE A 1 193 ? -18.397 4.474 2.378 1.00 46.03 193 PHE A O 1
ATOM 1528 N N . VAL A 1 194 ? -18.668 6.690 2.519 1.00 27.61 194 VAL A N 1
ATOM 1529 C CA . VAL A 1 194 ? -19.994 6.716 1.889 1.00 27.61 194 VAL A CA 1
ATOM 1530 C C . VAL A 1 194 ? -19.816 7.259 0.465 1.00 27.61 194 VAL A C 1
ATOM 1532 O O . VAL A 1 194 ? -19.167 8.300 0.334 1.00 27.61 194 VAL A O 1
ATOM 1535 N N . PRO A 1 195 ? -20.315 6.559 -0.574 1.00 34.12 195 PRO A N 1
ATOM 1536 C CA . PRO A 1 195 ? -20.202 6.995 -1.968 1.00 34.12 195 PRO A CA 1
ATOM 1537 C C . PRO A 1 195 ? -20.860 8.354 -2.242 1.00 34.12 195 PRO A C 1
ATOM 1539 O O . PRO A 1 195 ? -21.841 8.706 -1.543 1.00 34.12 195 PRO A O 1
#

pLDDT: mean 75.28, std 17.1, range [27.61, 95.12]

Secondary structure (DSSP, 8-state):
-EEEEEEEEEEE--TT--S-TT-SS-HHHHHHHHHHHHHTTSTT-EEEEE-PPPPPPHHHHHHH-EESS-STTT--HHHHHHHHHHHHHHHHHHTTSSSEEEEEESS--TT--SEESS-BTTBSS-HHHHHHHHHH-TT---TT-S----TTSHHHHHHHHHHHHHTTEEEEETTS--HHHHHHHHH-GGGTS--

Foldseek 3Di:
DAAPWQEEEEADQPLVDDPDPPDPPHSVLVVVVVVCCVVVCVVVHHNYDYDQFDFADLVLQLLQADEVVGPVVADDSQLRRQLSLLLRQLVCLVVVVIQAYEYAGDDAALQDARYADYDDVSHRHRSLSSNCCVVPVQSPDDPPDPDHLRCRPPRNVVVSVLVCLVSNYYYDYRDPDDVVRVSCCRRPVVVPSDD

Radius of gyration: 16.37 Å; chains: 1; bounding box: 37×33×45 Å

InterPro domains:
  IPR023696 Ureohydrolase domain superfamily [SSF52768] (5-139)
  IPR023801 Histone deacetylase domain [PF00850] (77-134)
  IPR037138 Histone deacetylase domain superfamily [G3DSA:3.40.800.20] (5-145)

Sequence (195 aa):
MKARRKTGLVFFPAFDWAISETHPEREERLLYTQDQVFEEGILDIEGLVELNPDLATTKDVERVHFCVPGVEAVLTESHYIAAGGCKTVAEAVLEGKVDCGFALVRPPGHHAMRSVHGARGFCNINIEAVMVEQELGMLQFDRRKDSRYFCQSREGILDCGMRIADWGLMVSSYGFISYFNLKSSIVNPLERFVP